Protein AF-A0A6V8DS52-F1 (afdb_monomer_lite)

Sequence (205 aa):
LEHIMITPSHHRVHHGRQEIYIDKNFGGTLVLWDKMFGTFQREEEHTPVQFGTDQPLGTTNVFWGNLIPIFRWMGVKIEAPVQGKYRISNLHIVVHGILLFTIYIQYLLMELNGTYTDRLIVFCIGIAGTIGLGFISDQKLWGYRLNLLASTLLVASYFTFFRMNDLIFEVMLALLMCSNLIMLLTAIEEPLHQKTSKEAMGMKA

Radius of gyration: 22.49 Å; chains: 1; bounding box: 53×42×60 Å

Foldseek 3Di:
DVQFFDDPQLVLLCQAADPQSPQANPDDTTCVVRVVVVRHDGQDPVDHGDGDHVDDLLDPQPVSVVVCVVCVVVVHHDHRDQADFWDDDPVLLVLLVVLLVVLVVVLVVCVVPNDPVLSVLSVVLSVQSVVLSSNVVSLHPVSLVSNLVSLVVVVVCCVPPNPDDDPVNVVSSVSNNVSSVVCVVPRVPGTDPDDDPCVVVVNDD

Structure (mmCIF, N/CA/C/O backbone):
data_AF-A0A6V8DS52-F1
#
_entry.id   AF-A0A6V8DS52-F1
#
loop_
_atom_site.group_PDB
_atom_site.id
_atom_site.type_symbol
_atom_site.label_atom_id
_atom_site.label_alt_id
_atom_site.label_comp_id
_atom_site.label_asym_id
_atom_site.label_entity_id
_atom_site.label_seq_id
_atom_site.pdbx_PDB_ins_code
_atom_site.Cartn_x
_atom_site.Cartn_y
_atom_site.Cartn_z
_atom_site.occupancy
_atom_site.B_iso_or_equiv
_atom_site.auth_seq_id
_atom_site.auth_comp_id
_atom_site.auth_asym_id
_atom_site.auth_atom_id
_atom_site.pdbx_PDB_model_num
ATOM 1 N N . LEU A 1 1 ? -18.076 22.863 19.011 1.00 78.50 1 LEU A N 1
ATOM 2 C CA . LEU A 1 1 ? -17.681 22.241 17.723 1.00 78.50 1 LEU A CA 1
ATOM 3 C C . LEU A 1 1 ? -18.433 20.930 17.475 1.00 78.50 1 LEU A C 1
ATOM 5 O O . LEU A 1 1 ? -19.096 20.824 16.452 1.00 78.50 1 LEU A O 1
ATOM 9 N N . GLU A 1 2 ? -18.431 20.003 18.440 1.00 82.88 2 GLU A N 1
ATOM 10 C CA . GLU A 1 2 ? -19.090 18.675 18.394 1.00 82.88 2 GLU A CA 1
ATOM 11 C C . GLU A 1 2 ? -20.604 18.672 18.124 1.00 82.88 2 GLU A C 1
ATOM 13 O O . GLU A 1 2 ? -21.209 17.635 17.865 1.00 82.88 2 GLU A O 1
ATOM 18 N N . HIS A 1 3 ? -21.258 19.833 18.175 1.00 84.50 3 HIS A N 1
ATOM 19 C CA . HIS A 1 3 ? -22.676 19.934 17.850 1.00 84.50 3 HIS A CA 1
ATOM 20 C C . HIS A 1 3 ? -22.960 19.995 16.348 1.00 84.50 3 HIS A C 1
ATOM 22 O O . HIS A 1 3 ? -24.057 19.607 15.954 1.00 84.50 3 HIS A O 1
ATOM 28 N N . ILE A 1 4 ? -21.987 20.441 15.544 1.00 88.94 4 ILE A N 1
ATOM 29 C CA . ILE A 1 4 ? -22.149 20.750 14.114 1.00 88.94 4 ILE A CA 1
ATOM 30 C C . ILE A 1 4 ? -21.120 19.989 13.267 1.00 88.94 4 ILE A C 1
ATOM 32 O O . ILE A 1 4 ? -21.472 19.436 12.229 1.00 88.94 4 ILE A O 1
ATOM 36 N N . MET A 1 5 ? -19.872 19.901 13.734 1.00 93.94 5 MET A N 1
ATOM 37 C CA . MET A 1 5 ? -18.755 19.298 13.003 1.00 93.94 5 MET A CA 1
ATOM 38 C C . MET A 1 5 ? -18.327 17.970 13.626 1.00 93.94 5 MET A C 1
ATOM 40 O O . MET A 1 5 ? -18.447 17.764 14.838 1.00 93.94 5 MET A O 1
ATOM 44 N N . ILE A 1 6 ? -17.766 17.099 12.793 1.00 93.44 6 ILE A N 1
ATOM 45 C CA . ILE A 1 6 ? -17.057 15.897 13.229 1.00 93.44 6 ILE A CA 1
ATOM 46 C C . ILE A 1 6 ? -15.735 16.304 13.887 1.00 93.44 6 ILE A C 1
ATOM 48 O O . ILE A 1 6 ? -14.989 17.125 13.354 1.00 93.44 6 ILE A O 1
ATOM 52 N N . THR A 1 7 ? -15.460 15.767 15.075 1.00 94.81 7 THR A N 1
ATOM 53 C CA . THR A 1 7 ? -14.219 16.014 15.824 1.00 94.81 7 THR A CA 1
ATOM 54 C C . THR A 1 7 ? -13.349 14.758 15.852 1.00 94.81 7 THR A C 1
ATOM 56 O O . THR A 1 7 ? -13.842 13.663 15.565 1.00 94.81 7 THR A O 1
ATOM 59 N N . PRO A 1 8 ? -12.063 14.861 16.245 1.00 94.25 8 PRO A N 1
ATOM 60 C CA . PRO A 1 8 ? -11.222 13.682 16.433 1.00 94.25 8 PRO A CA 1
ATOM 61 C C . PRO A 1 8 ? -11.825 12.636 17.383 1.00 94.25 8 PRO A C 1
ATOM 63 O O . PRO A 1 8 ? -11.595 11.451 17.184 1.00 94.25 8 PRO A O 1
ATOM 66 N N . SER A 1 9 ? -12.618 13.050 18.381 1.00 94.19 9 SER A N 1
ATOM 67 C CA . SER A 1 9 ? -13.338 12.123 19.268 1.00 94.19 9 SER A CA 1
ATOM 68 C C . SER A 1 9 ? -14.417 11.334 18.518 1.00 94.19 9 SER A C 1
ATOM 70 O O . SER A 1 9 ? -14.433 10.106 18.585 1.00 94.19 9 SER A O 1
ATOM 72 N N . HIS A 1 10 ? -15.243 12.005 17.705 1.00 95.44 10 HIS A N 1
ATOM 73 C CA . HIS A 1 10 ? -16.244 11.326 16.872 1.00 95.44 10 HIS A CA 1
ATOM 74 C C . HIS A 1 10 ? -15.596 10.318 15.911 1.00 95.44 10 HIS A C 1
ATOM 76 O O . HIS A 1 10 ? -16.095 9.205 15.756 1.00 95.44 10 HIS A O 1
ATOM 82 N N . HIS A 1 11 ? -14.462 10.695 15.310 1.00 94.56 11 HIS A N 1
ATOM 83 C CA . HIS A 1 11 ? -13.718 9.829 14.398 1.00 94.56 11 HIS A CA 1
ATOM 84 C C . HIS A 1 11 ? -13.078 8.629 15.109 1.00 94.56 11 HIS A C 1
ATOM 86 O O . HIS A 1 11 ? -13.020 7.547 14.536 1.00 94.56 11 HIS A O 1
ATOM 92 N N . ARG A 1 12 ? -12.630 8.772 16.367 1.00 95.06 12 ARG A N 1
ATOM 93 C CA . ARG A 1 12 ? -12.175 7.616 17.156 1.00 95.06 12 ARG A CA 1
ATOM 94 C C . ARG A 1 12 ? -13.304 6.618 17.362 1.00 95.06 12 ARG A C 1
ATOM 96 O O . ARG A 1 12 ? -13.100 5.445 17.083 1.00 95.06 12 ARG A O 1
ATOM 103 N N . VAL A 1 13 ? -14.478 7.086 17.789 1.00 95.81 13 VAL A N 1
ATOM 104 C CA . VAL A 1 13 ? -15.662 6.229 17.959 1.00 95.81 13 VAL A CA 1
ATOM 105 C C . VAL A 1 13 ? -15.990 5.480 16.668 1.00 95.81 13 VAL A C 1
ATOM 107 O O . VAL A 1 13 ? -16.211 4.281 16.726 1.00 95.81 13 VAL A O 1
ATOM 110 N N . HIS A 1 14 ? -15.924 6.142 15.509 1.00 95.38 14 HIS A N 1
ATOM 111 C CA . HIS A 1 14 ? -16.139 5.493 14.211 1.00 95.38 14 HIS A CA 1
ATOM 112 C C . HIS A 1 14 ? -15.190 4.306 13.946 1.00 95.38 14 HIS A C 1
ATOM 114 O O . HIS A 1 14 ? -15.597 3.305 13.367 1.00 95.38 14 HIS A O 1
ATOM 120 N N . HIS A 1 15 ? -13.932 4.388 14.395 1.00 94.12 15 HIS A N 1
ATOM 121 C CA . HIS A 1 15 ? -12.961 3.286 14.290 1.00 94.12 15 HIS A CA 1
ATOM 122 C C . HIS A 1 15 ? -13.010 2.301 15.469 1.00 94.12 15 HIS A C 1
ATOM 124 O O . HIS A 1 15 ? -12.159 1.410 15.567 1.00 94.12 15 HIS A O 1
ATOM 130 N N . GLY A 1 16 ? -13.947 2.488 16.398 1.00 94.31 16 GLY A N 1
ATOM 131 C CA . GLY A 1 16 ? -14.118 1.652 17.575 1.00 94.31 16 GLY A CA 1
ATOM 132 C C . GLY A 1 16 ? -14.757 0.312 17.230 1.00 94.31 16 GLY A C 1
ATOM 133 O O . GLY A 1 16 ? -15.742 0.243 16.505 1.00 94.31 16 GLY A O 1
ATOM 134 N N . ARG A 1 17 ? -14.222 -0.767 17.804 1.00 92.44 17 ARG A N 1
ATOM 135 C CA . ARG A 1 17 ? -14.729 -2.135 17.596 1.00 92.44 17 ARG A CA 1
ATOM 136 C C . ARG A 1 17 ? -15.634 -2.645 18.716 1.00 92.44 17 ARG A C 1
ATOM 138 O O . ARG A 1 17 ? -16.057 -3.795 18.685 1.00 92.44 17 ARG A O 1
ATOM 145 N N . GLN A 1 18 ? -15.829 -1.862 19.774 1.00 93.25 18 GLN A N 1
ATOM 146 C CA . GLN A 1 18 ? -16.712 -2.255 20.873 1.00 93.25 18 GLN A CA 1
ATOM 147 C C . GLN A 1 18 ? -18.171 -2.084 20.468 1.00 93.25 18 GLN A C 1
ATOM 149 O O . GLN A 1 18 ? -18.485 -1.169 19.721 1.00 93.25 18 GLN A O 1
ATOM 154 N N . GLU A 1 19 ? -19.062 -2.903 21.021 1.00 93.00 19 GLU A N 1
ATOM 155 C CA . GLU A 1 19 ? -20.496 -2.922 20.692 1.00 93.00 19 GLU A CA 1
ATOM 156 C C . GLU A 1 19 ? -21.163 -1.535 20.712 1.00 93.00 19 GLU A C 1
ATOM 158 O O . GLU A 1 19 ? -21.927 -1.204 19.813 1.00 93.00 19 GLU A O 1
ATOM 163 N N . ILE A 1 20 ? -20.814 -0.687 21.684 1.00 94.50 20 ILE A N 1
ATOM 164 C CA . ILE A 1 20 ? -21.320 0.691 21.784 1.00 94.50 20 ILE A CA 1
ATOM 165 C C . ILE A 1 20 ? -20.874 1.596 20.618 1.00 94.50 20 ILE A C 1
ATOM 167 O O . ILE A 1 20 ? -21.570 2.550 20.281 1.00 94.50 20 ILE A O 1
ATOM 171 N N . TYR A 1 21 ? -19.730 1.304 19.998 1.00 95.50 21 TYR A N 1
ATOM 172 C CA . TYR A 1 21 ? -19.086 2.120 18.964 1.00 95.50 21 TYR A CA 1
ATOM 173 C C . TYR A 1 21 ? -19.215 1.550 17.545 1.00 95.50 21 TYR A C 1
ATOM 175 O O . TYR A 1 21 ? -19.011 2.290 16.586 1.00 95.50 21 TYR A O 1
ATOM 183 N N . ILE A 1 22 ? -19.599 0.277 17.402 1.00 93.62 22 ILE A N 1
ATOM 184 C CA . ILE A 1 22 ? -19.868 -0.340 16.098 1.00 93.62 22 ILE A CA 1
ATOM 185 C C . ILE A 1 22 ? -21.033 0.381 15.413 1.00 93.62 22 ILE A C 1
ATOM 187 O O . ILE A 1 22 ? -22.059 0.681 16.031 1.00 93.62 22 ILE A O 1
ATOM 191 N N . ASP A 1 23 ? -20.869 0.633 14.115 1.00 94.56 23 ASP A N 1
ATOM 192 C CA . ASP A 1 23 ? -21.871 1.271 13.262 1.00 94.56 23 ASP A CA 1
ATOM 193 C C . ASP A 1 23 ? -22.322 2.650 13.779 1.00 94.56 23 ASP A C 1
ATOM 195 O O . ASP A 1 23 ? -23.512 2.991 13.768 1.00 94.56 23 ASP A O 1
ATOM 199 N N . LYS A 1 24 ? -21.358 3.453 14.252 1.00 96.06 24 LYS A N 1
ATOM 200 C CA . LYS A 1 24 ? -21.569 4.827 14.726 1.00 96.06 24 LYS A CA 1
ATOM 201 C C . LYS A 1 24 ? -20.739 5.857 13.961 1.00 96.06 24 LYS A C 1
ATOM 203 O O . LYS A 1 24 ? -19.682 5.555 13.408 1.00 96.06 24 LYS A O 1
ATOM 208 N N . ASN A 1 25 ? -21.203 7.107 14.009 1.00 96.50 25 ASN A N 1
ATOM 209 C CA . ASN A 1 25 ? -20.500 8.304 13.533 1.00 96.50 25 ASN A CA 1
ATOM 210 C C . ASN A 1 25 ? -19.975 8.197 12.087 1.00 96.50 25 ASN A C 1
ATOM 212 O O . ASN A 1 25 ? -18.778 8.322 11.838 1.00 96.50 25 ASN A O 1
ATOM 216 N N . PHE A 1 26 ? -20.869 7.971 11.128 1.00 95.00 26 PHE A N 1
ATOM 217 C CA . PHE A 1 26 ? -20.554 7.840 9.703 1.00 95.00 26 PHE A CA 1
ATOM 218 C C . PHE A 1 26 ? -20.326 9.179 8.992 1.00 95.00 26 PHE A C 1
ATOM 220 O O . PHE A 1 26 ? -19.847 9.208 7.856 1.00 95.00 26 PHE A O 1
ATOM 227 N N . GLY A 1 27 ? -20.706 10.297 9.613 1.00 92.50 27 GLY A N 1
ATOM 228 C CA . GLY A 1 27 ? -20.521 11.622 9.047 1.00 92.50 27 GLY A CA 1
ATOM 229 C C . GLY A 1 27 ? -19.044 11.921 8.783 1.00 92.50 27 GLY A C 1
ATOM 230 O O . GLY A 1 27 ? -18.191 11.736 9.645 1.00 92.50 27 GLY A O 1
ATOM 231 N N . GLY A 1 28 ? -18.738 12.434 7.587 1.00 88.44 28 GLY A N 1
ATOM 232 C CA . GLY A 1 28 ? -17.380 12.875 7.244 1.00 88.44 28 GLY A CA 1
ATOM 233 C C . GLY A 1 28 ? -17.040 14.248 7.834 1.00 88.44 28 GLY A C 1
ATOM 234 O O . GLY A 1 28 ? -16.056 14.401 8.551 1.00 88.44 28 GLY A O 1
ATOM 235 N N . THR A 1 29 ? -17.881 15.252 7.557 1.00 91.94 29 THR A N 1
ATOM 236 C CA . THR A 1 29 ? -17.636 16.652 7.965 1.00 91.94 29 THR A CA 1
ATOM 237 C C . THR A 1 29 ? -18.630 17.142 9.014 1.00 91.94 29 THR A C 1
ATOM 239 O O . THR A 1 29 ? -18.237 17.775 9.994 1.00 91.94 29 THR A O 1
ATOM 242 N N . LEU A 1 30 ? -19.922 16.856 8.821 1.00 94.31 30 LEU A N 1
ATOM 243 C CA . LEU A 1 30 ? -21.007 17.332 9.680 1.00 94.31 30 LEU A CA 1
ATOM 244 C C . LEU A 1 30 ? -21.581 16.187 10.512 1.00 94.31 30 LEU A C 1
ATOM 246 O O . LEU A 1 30 ? -22.002 15.174 9.961 1.00 94.31 30 LEU A O 1
ATOM 250 N N . VAL A 1 31 ? -21.687 16.403 11.824 1.00 94.94 31 VAL A N 1
ATOM 251 C CA . VAL A 1 31 ? -22.308 15.452 12.772 1.00 94.94 31 VAL A CA 1
ATOM 252 C C . VAL A 1 31 ? -23.837 15.433 12.670 1.00 94.94 31 VAL A C 1
ATOM 254 O O . VAL A 1 31 ? -24.507 14.588 13.259 1.00 94.94 31 VAL A O 1
ATOM 257 N N . LEU A 1 32 ? -24.408 16.404 11.951 1.00 94.25 32 LEU A N 1
ATOM 258 C CA . LEU A 1 32 ? -25.849 16.554 11.785 1.00 94.25 32 LEU A CA 1
ATOM 259 C C . LEU A 1 32 ? -26.487 15.267 11.249 1.00 94.25 32 LEU A C 1
ATOM 261 O O . LEU A 1 32 ? -27.515 14.846 11.770 1.00 94.25 32 LEU A O 1
ATOM 265 N N . TRP A 1 33 ? -25.851 14.628 10.266 1.00 93.75 33 TRP A N 1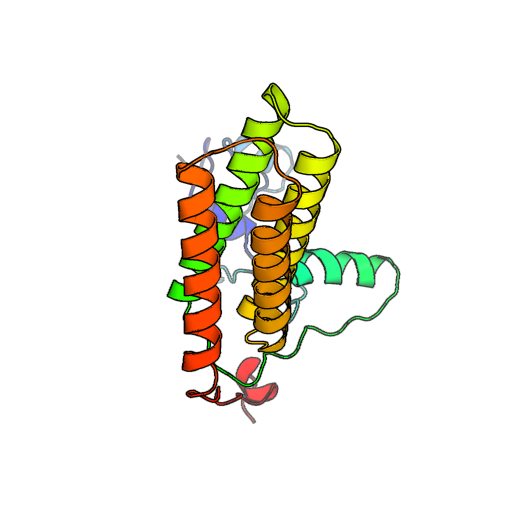
ATOM 266 C CA . TRP A 1 33 ? -26.346 13.389 9.671 1.00 93.75 33 TRP A CA 1
ATOM 267 C C . TRP A 1 33 ? -26.448 12.270 10.703 1.00 93.75 33 TRP A C 1
ATOM 269 O O . TRP A 1 33 ? -27.497 11.645 10.819 1.00 93.75 33 TRP A O 1
ATOM 279 N N . ASP A 1 34 ? -25.419 12.090 11.529 1.00 96.69 34 ASP A N 1
ATOM 280 C CA . ASP A 1 34 ? -25.424 11.055 12.559 1.00 96.69 34 ASP A CA 1
ATOM 281 C C . ASP A 1 34 ? -26.506 11.269 13.618 1.00 96.69 34 ASP A C 1
ATOM 283 O O . ASP A 1 34 ? -27.097 10.318 14.125 1.00 96.69 34 ASP A O 1
ATOM 287 N N . LYS A 1 35 ? -26.811 12.527 13.938 1.00 94.69 35 LYS A N 1
ATOM 288 C CA . LYS A 1 35 ? -27.897 12.859 14.867 1.00 94.69 35 LYS A CA 1
ATOM 289 C C . LYS A 1 35 ? -29.271 12.671 14.238 1.00 94.69 35 LYS A C 1
ATOM 291 O O . LYS A 1 35 ? -30.172 12.187 14.911 1.00 94.69 35 LYS A O 1
ATOM 296 N N . MET A 1 36 ? -29.428 13.040 12.966 1.00 95.25 36 MET A N 1
ATOM 297 C CA . MET A 1 36 ? -30.682 12.869 12.228 1.00 95.25 36 MET A CA 1
ATOM 298 C C . MET A 1 36 ? -31.035 11.394 12.027 1.00 95.25 36 MET A C 1
ATOM 300 O O . MET A 1 36 ? -32.202 11.033 12.144 1.00 95.25 36 MET A O 1
ATOM 304 N N . PHE A 1 37 ? -30.040 10.551 11.743 1.00 96.31 37 PHE A N 1
ATOM 305 C CA . PHE A 1 37 ? -30.238 9.125 11.471 1.00 96.31 37 PHE A CA 1
ATOM 306 C C . PHE A 1 37 ? -29.990 8.220 12.687 1.00 96.31 37 PHE A C 1
ATOM 308 O O . PHE A 1 37 ? -30.112 7.004 12.575 1.00 96.31 37 PHE A O 1
ATOM 315 N N . GLY A 1 38 ? -29.679 8.789 13.857 1.00 95.50 38 GLY A N 1
ATOM 316 C CA . GLY A 1 38 ? -29.533 8.037 15.109 1.00 95.50 38 GLY A CA 1
ATOM 317 C C . GLY A 1 38 ? -28.265 7.180 15.204 1.00 95.50 38 GLY A C 1
ATOM 318 O O . GLY A 1 38 ? -28.210 6.246 16.000 1.00 95.50 38 GLY A O 1
ATOM 319 N N . THR A 1 39 ? -27.241 7.483 14.409 1.00 97.25 39 THR A N 1
ATOM 320 C CA . THR A 1 39 ? -25.936 6.799 14.410 1.00 97.25 39 THR A CA 1
ATOM 321 C C . THR A 1 39 ? -24.892 7.535 15.248 1.00 97.25 39 THR A C 1
ATOM 323 O O . THR A 1 39 ? -23.759 7.077 15.364 1.00 97.25 39 THR A O 1
ATOM 326 N N . PHE A 1 40 ? -25.252 8.669 15.855 1.00 97.00 40 PHE A N 1
ATOM 327 C CA . PHE A 1 40 ? -24.350 9.431 16.710 1.00 97.00 40 PHE A CA 1
ATOM 328 C C . PHE A 1 40 ? -24.053 8.703 18.026 1.00 97.00 40 PHE A C 1
ATOM 330 O O . PHE A 1 40 ? -24.971 8.360 18.769 1.00 97.00 40 PHE A O 1
ATOM 337 N N . GLN A 1 41 ? -22.770 8.561 18.353 1.00 96.69 41 GLN A N 1
ATOM 338 C CA . GLN A 1 41 ? -22.291 8.074 19.642 1.00 96.69 41 GLN A CA 1
ATOM 339 C C . GLN A 1 41 ? -21.120 8.930 20.118 1.00 96.69 41 GLN A C 1
ATOM 341 O O . GLN A 1 41 ? -20.169 9.195 19.380 1.00 96.69 41 GLN A O 1
ATOM 346 N N . ARG A 1 42 ? -21.172 9.357 21.378 1.00 95.25 42 ARG A N 1
ATOM 347 C CA . ARG A 1 42 ? -20.057 10.064 22.006 1.00 95.25 42 ARG A CA 1
ATOM 348 C C . ARG A 1 42 ? -19.019 9.063 22.511 1.00 95.25 42 ARG A C 1
ATOM 350 O O . ARG A 1 42 ? -19.350 7.933 22.853 1.00 95.25 42 ARG A O 1
ATOM 357 N N . GLU A 1 43 ? -17.763 9.478 22.567 1.00 95.00 43 GLU A N 1
ATOM 358 C CA . GLU A 1 43 ? -16.735 8.723 23.281 1.00 95.00 43 GLU A CA 1
ATOM 359 C C . GLU A 1 43 ? -17.025 8.740 24.788 1.00 95.00 43 GLU A C 1
ATOM 361 O O . GLU A 1 43 ? -17.141 9.813 25.385 1.00 95.00 43 GLU A O 1
ATOM 366 N N . GLU A 1 44 ? -17.153 7.557 25.386 1.00 94.94 44 GLU A N 1
ATOM 367 C CA . GLU A 1 44 ? -17.413 7.376 26.814 1.00 94.94 44 GLU A CA 1
ATOM 368 C C . GLU A 1 44 ? -16.103 7.258 27.596 1.00 94.94 44 GLU A C 1
ATOM 370 O O . GLU A 1 44 ? -15.224 6.464 27.256 1.00 94.94 44 GLU A O 1
ATOM 375 N N . GLU A 1 45 ? -15.995 7.989 28.704 1.00 91.12 45 GLU A N 1
ATOM 376 C CA . GLU A 1 45 ? -14.802 7.991 29.560 1.00 91.12 45 GLU A CA 1
ATOM 377 C C . GLU A 1 45 ? -14.504 6.600 30.145 1.00 91.12 45 GLU A C 1
ATOM 379 O O . GLU A 1 45 ? -13.355 6.160 30.200 1.00 91.12 45 GLU A O 1
ATOM 384 N N . HIS A 1 46 ? -15.552 5.867 30.528 1.00 93.19 46 HIS A N 1
ATOM 385 C CA . HIS A 1 46 ? -15.436 4.536 31.128 1.00 93.19 46 HIS A CA 1
ATOM 386 C C . HIS A 1 46 ? -15.255 3.408 30.105 1.00 93.19 46 HIS A C 1
ATOM 388 O O . HIS A 1 46 ? -14.985 2.273 30.493 1.00 93.19 46 HIS A O 1
ATOM 394 N N . THR A 1 47 ? -15.390 3.693 28.806 1.00 92.31 47 THR A N 1
ATOM 395 C CA . THR A 1 47 ? -15.151 2.720 27.730 1.00 92.31 47 THR A CA 1
ATOM 396 C C . THR A 1 47 ? -14.211 3.332 26.690 1.00 92.31 47 THR A C 1
ATOM 398 O O . THR A 1 47 ? -14.661 3.763 25.630 1.00 92.31 47 THR A O 1
ATOM 401 N N . PRO A 1 48 ? -12.892 3.377 26.954 1.00 93.00 48 PRO A N 1
ATOM 402 C CA . PRO A 1 48 ? -11.925 3.918 26.003 1.00 93.00 48 PRO A CA 1
ATOM 403 C C . PRO A 1 48 ? -11.985 3.182 24.663 1.00 93.00 48 PRO A C 1
ATOM 405 O O . PRO A 1 48 ? -12.048 1.953 24.642 1.00 93.00 48 PRO A O 1
ATOM 408 N N . VAL A 1 49 ? -11.948 3.906 23.543 1.00 94.81 49 VAL A N 1
ATOM 409 C CA . VAL A 1 49 ? -12.042 3.330 22.190 1.00 94.81 49 VAL A CA 1
ATOM 410 C C . VAL A 1 49 ? -10.929 2.305 21.942 1.00 94.81 49 VAL A C 1
ATOM 412 O O . VAL A 1 49 ? -9.743 2.598 22.087 1.00 94.81 49 VAL A O 1
ATOM 415 N N . GLN A 1 50 ? -11.317 1.103 21.517 1.00 92.88 50 GLN A N 1
ATOM 416 C CA . GLN A 1 50 ? -10.416 0.076 21.009 1.00 92.88 50 GLN A CA 1
ATOM 417 C C . GLN A 1 50 ? -10.546 0.026 19.491 1.00 92.88 50 GLN A C 1
ATOM 419 O O . GLN A 1 50 ? -11.606 -0.302 18.963 1.00 92.88 50 GLN A O 1
ATOM 424 N N . PHE A 1 51 ? -9.457 0.329 18.793 1.00 90.62 51 PHE A N 1
ATOM 425 C CA . PHE A 1 51 ? -9.439 0.370 17.335 1.00 90.62 51 PHE A CA 1
ATOM 426 C C . PHE A 1 51 ? -9.468 -1.027 16.711 1.00 90.62 51 PHE A C 1
ATOM 428 O O . PHE A 1 51 ? -8.859 -1.967 17.232 1.00 90.62 51 PHE A O 1
ATOM 435 N N . GLY A 1 52 ? -10.106 -1.136 15.548 1.00 85.81 52 GLY A N 1
ATOM 436 C CA . GLY A 1 52 ? -10.023 -2.305 14.677 1.00 85.81 52 GLY A CA 1
ATOM 437 C C . GLY A 1 52 ? -11.388 -2.779 14.199 1.00 85.81 52 GLY A C 1
ATOM 438 O O . GLY A 1 52 ? -12.374 -2.061 14.279 1.00 85.81 52 GLY A O 1
ATOM 439 N N . THR A 1 53 ? -11.430 -4.011 13.705 1.00 82.88 53 THR A N 1
ATOM 440 C CA . THR A 1 53 ? -12.666 -4.690 13.310 1.00 82.88 53 THR A CA 1
ATOM 441 C C . THR A 1 53 ? -13.137 -5.630 14.420 1.00 82.88 53 THR A C 1
ATOM 443 O O . THR A 1 53 ? -12.341 -6.079 15.255 1.00 82.88 53 THR A O 1
ATOM 446 N N . ASP A 1 54 ? -14.431 -5.939 14.423 1.00 80.12 54 ASP A N 1
ATOM 447 C CA . ASP A 1 54 ? -15.064 -6.947 15.283 1.00 80.12 54 ASP A CA 1
ATOM 448 C C . ASP A 1 54 ? -14.427 -8.339 15.106 1.00 80.12 54 ASP A C 1
ATOM 450 O O . ASP A 1 54 ? -14.251 -9.089 16.066 1.00 80.12 54 ASP A O 1
ATOM 454 N N . GLN A 1 55 ? -13.999 -8.651 13.880 1.00 80.56 55 GLN A N 1
ATOM 455 C CA . GLN A 1 55 ? -13.280 -9.867 13.520 1.00 80.56 55 GLN A CA 1
ATOM 456 C C . GLN A 1 55 ? -11.852 -9.540 13.074 1.00 80.56 55 GLN A C 1
ATOM 458 O O . GLN A 1 55 ? -11.632 -9.178 11.911 1.00 80.56 55 GLN A O 1
ATOM 463 N N . PRO A 1 56 ? -10.849 -9.700 13.955 1.00 79.38 56 PRO A N 1
ATOM 464 C CA . PRO A 1 56 ? -9.455 -9.506 13.590 1.00 79.38 56 PRO A CA 1
ATOM 465 C C . PRO A 1 56 ? -9.055 -10.414 12.422 1.00 79.38 56 PRO A C 1
ATOM 467 O O . PRO A 1 56 ? -9.296 -11.623 12.432 1.00 79.38 56 PRO A O 1
ATOM 470 N N . LEU A 1 57 ? -8.399 -9.837 11.416 1.00 84.19 57 LEU A N 1
ATOM 471 C CA . LEU A 1 57 ? -7.947 -10.582 10.237 1.00 84.19 57 LEU A CA 1
ATOM 472 C C . LEU A 1 57 ? -6.654 -11.369 10.478 1.00 84.19 57 LEU A C 1
ATOM 474 O O . LEU A 1 57 ? -6.264 -12.152 9.622 1.00 84.19 57 LEU A O 1
ATOM 478 N N . GLY A 1 58 ? -5.980 -11.166 11.616 1.00 84.25 58 GLY A N 1
ATOM 479 C CA . GLY A 1 58 ? -4.708 -11.825 11.944 1.00 84.25 58 GLY A CA 1
ATOM 480 C C . GLY A 1 58 ? -3.518 -11.349 11.102 1.00 84.25 58 GLY A C 1
ATOM 481 O O . GLY A 1 58 ? -2.443 -11.934 11.169 1.00 84.25 58 GLY A O 1
ATOM 482 N N . THR A 1 59 ? -3.696 -10.292 10.311 1.00 82.06 59 THR A N 1
ATOM 483 C CA . THR A 1 59 ? -2.667 -9.694 9.460 1.00 82.06 59 THR A CA 1
ATOM 484 C C . THR A 1 59 ? -2.897 -8.192 9.337 1.00 82.06 59 THR A C 1
ATOM 486 O O . THR A 1 59 ? -4.036 -7.728 9.337 1.00 82.06 59 THR A O 1
ATOM 489 N N . THR A 1 60 ? -1.811 -7.431 9.236 1.00 79.44 60 THR A N 1
ATOM 490 C CA . THR A 1 60 ? -1.818 -5.995 8.913 1.00 79.44 60 THR A CA 1
ATOM 491 C C . THR A 1 60 ? -1.457 -5.738 7.449 1.00 79.44 60 THR A C 1
ATOM 493 O O . THR A 1 60 ? -1.351 -4.590 7.022 1.00 79.44 60 THR A O 1
ATOM 496 N N . ASN A 1 61 ? -1.262 -6.800 6.663 1.00 79.69 61 ASN A N 1
ATOM 497 C CA . ASN A 1 61 ? -0.971 -6.693 5.246 1.00 79.69 61 ASN A CA 1
ATOM 498 C C . ASN A 1 61 ? -2.222 -6.270 4.480 1.00 79.69 61 ASN A C 1
ATOM 500 O O . ASN A 1 61 ? -3.223 -6.983 4.481 1.00 79.69 61 ASN A O 1
ATOM 504 N N . VAL A 1 62 ? -2.140 -5.141 3.777 1.00 80.88 62 VAL A N 1
ATOM 505 C CA . VAL A 1 62 ? -3.249 -4.573 2.998 1.00 80.88 62 VAL A CA 1
ATOM 506 C C . VAL A 1 62 ? -3.787 -5.559 1.958 1.00 80.88 62 VAL A C 1
ATOM 508 O O . VAL A 1 62 ? -5.000 -5.646 1.784 1.00 80.88 62 VAL A O 1
ATOM 511 N N . PHE A 1 63 ? -2.924 -6.341 1.303 1.00 81.88 63 PHE A N 1
ATOM 512 C CA . PHE A 1 63 ? -3.343 -7.328 0.304 1.00 81.88 63 PHE A CA 1
ATOM 513 C C . PHE A 1 63 ? -4.298 -8.361 0.917 1.00 81.88 63 PHE A C 1
ATOM 515 O O . PHE A 1 63 ? -5.426 -8.538 0.459 1.00 81.88 63 PHE A O 1
ATOM 522 N N . TRP A 1 64 ? -3.881 -8.989 2.016 1.00 84.44 64 TRP A N 1
ATOM 523 C CA . TRP A 1 64 ? -4.699 -9.976 2.718 1.00 84.44 64 TRP A CA 1
ATOM 524 C C . TRP A 1 64 ? -5.876 -9.346 3.463 1.00 84.44 64 TRP A C 1
ATOM 526 O O . TRP A 1 64 ? -6.945 -9.947 3.518 1.00 84.44 64 TRP A O 1
ATOM 536 N N . GLY A 1 65 ? -5.707 -8.122 3.964 1.00 86.94 65 GLY A N 1
ATOM 537 C CA . GLY A 1 65 ? -6.757 -7.338 4.603 1.00 86.94 65 GLY A CA 1
ATOM 538 C C . GLY A 1 65 ? -7.975 -7.125 3.702 1.00 86.94 65 GLY A C 1
ATOM 539 O O . GLY A 1 65 ? -9.104 -7.193 4.174 1.00 86.94 65 GLY A O 1
ATOM 540 N N . ASN A 1 66 ? -7.748 -6.944 2.397 1.00 87.12 66 ASN A N 1
ATOM 541 C CA . ASN A 1 66 ? -8.817 -6.789 1.409 1.00 87.12 66 ASN A CA 1
ATOM 542 C C . ASN A 1 66 ? -9.353 -8.134 0.889 1.00 87.12 66 ASN A C 1
ATOM 544 O O . ASN A 1 66 ? -10.545 -8.256 0.620 1.00 87.12 66 ASN A O 1
ATOM 548 N N . LEU A 1 67 ? -8.501 -9.157 0.752 1.00 89.50 67 LEU A N 1
ATOM 549 C CA . LEU A 1 67 ? -8.906 -10.432 0.153 1.00 89.50 67 LEU A CA 1
ATOM 550 C C . LEU A 1 67 ? -9.580 -11.404 1.127 1.00 89.50 67 LEU A C 1
ATOM 552 O O . LEU A 1 67 ? -10.532 -12.080 0.740 1.00 89.50 67 LEU A O 1
ATOM 556 N N . ILE A 1 68 ? -9.120 -11.494 2.380 1.00 90.19 68 ILE A N 1
ATOM 557 C CA . ILE A 1 68 ? -9.683 -12.431 3.370 1.00 90.19 68 ILE A CA 1
ATOM 558 C C . ILE A 1 68 ? -11.204 -12.237 3.535 1.00 90.19 68 ILE A C 1
ATOM 560 O O . ILE A 1 68 ? -11.914 -13.245 3.494 1.00 90.19 68 ILE A O 1
ATOM 564 N N . PRO A 1 69 ? -11.743 -11.005 3.669 1.00 89.75 69 PRO A N 1
ATOM 565 C CA . PRO A 1 69 ? -13.190 -10.795 3.738 1.00 89.75 69 PRO A CA 1
ATOM 566 C C . PRO A 1 69 ? -13.937 -11.304 2.498 1.00 89.75 69 PRO A C 1
ATOM 568 O O . PRO A 1 69 ? -14.966 -11.961 2.640 1.00 89.75 69 PRO A O 1
ATOM 571 N N . ILE A 1 70 ? -13.396 -11.071 1.296 1.00 91.69 70 ILE A N 1
ATOM 572 C CA . ILE A 1 70 ? -13.994 -11.522 0.028 1.00 91.69 70 ILE A CA 1
ATOM 573 C C . ILE A 1 70 ? -14.056 -13.052 -0.015 1.00 91.69 70 ILE A C 1
ATOM 575 O O . ILE A 1 70 ? -15.097 -13.629 -0.321 1.00 91.69 70 ILE A O 1
ATOM 579 N N . PHE A 1 71 ? -12.967 -13.731 0.348 1.00 92.81 71 PHE A N 1
ATOM 580 C CA . PHE A 1 71 ? -12.937 -15.192 0.397 1.00 92.81 71 PHE A CA 1
ATOM 581 C C . PHE A 1 71 ? -13.903 -15.766 1.434 1.00 92.81 71 PHE A C 1
ATOM 583 O O . PHE A 1 71 ? -14.634 -16.704 1.117 1.00 92.81 71 PHE A O 1
ATOM 590 N N . ARG A 1 72 ? -13.973 -15.169 2.633 1.00 90.38 72 ARG A N 1
ATOM 591 C CA . ARG A 1 72 ? -14.945 -15.561 3.666 1.00 90.38 72 ARG A CA 1
ATOM 592 C C . ARG A 1 72 ? -16.383 -15.405 3.173 1.00 90.38 72 ARG A C 1
ATOM 594 O O . ARG A 1 72 ? -17.186 -16.307 3.395 1.00 90.38 72 ARG A O 1
ATOM 601 N N . TRP A 1 73 ? -16.690 -14.312 2.473 1.00 90.94 73 TRP A N 1
ATOM 602 C CA . TRP A 1 73 ? -18.001 -14.083 1.858 1.00 90.94 73 TRP A CA 1
ATOM 603 C C . TRP A 1 73 ? -18.338 -15.134 0.788 1.00 90.94 73 TRP A C 1
ATOM 605 O O . TRP A 1 73 ? -19.469 -15.605 0.729 1.00 90.94 73 TRP A O 1
ATOM 615 N N . MET A 1 74 ? -17.347 -15.593 0.018 1.00 96.00 74 MET A N 1
ATOM 616 C CA . MET A 1 74 ? -17.492 -16.712 -0.928 1.00 96.00 74 MET A CA 1
ATOM 617 C C . MET A 1 74 ? -17.524 -18.102 -0.259 1.00 96.00 74 MET A C 1
ATOM 619 O O . MET A 1 74 ? -17.516 -19.118 -0.951 1.00 96.00 74 MET A O 1
ATOM 623 N N . GLY A 1 75 ? -17.525 -18.185 1.076 1.00 94.44 75 GLY A N 1
ATOM 624 C CA . GLY A 1 75 ? -17.530 -19.450 1.818 1.00 94.44 75 GLY A CA 1
ATOM 625 C C . GLY A 1 75 ? -16.168 -20.150 1.902 1.00 94.44 75 GLY A C 1
ATOM 626 O O . GLY A 1 75 ? -16.080 -21.268 2.412 1.00 94.44 75 GLY A O 1
ATOM 627 N N . VAL A 1 76 ? -15.090 -19.508 1.445 1.00 94.31 76 VAL A N 1
ATOM 628 C CA . VAL A 1 76 ? -13.726 -20.042 1.515 1.00 94.31 76 VAL A CA 1
ATOM 629 C C . VAL A 1 76 ? -13.068 -19.580 2.813 1.00 94.31 76 VAL A C 1
ATOM 631 O O . VAL A 1 76 ? -12.817 -18.393 3.030 1.00 94.31 76 VAL A O 1
ATOM 634 N N . LYS A 1 77 ? -12.752 -20.530 3.697 1.00 86.00 77 LYS A N 1
ATOM 635 C CA . LYS A 1 77 ? -11.994 -20.248 4.920 1.00 86.00 77 LYS A CA 1
ATOM 636 C C . LYS A 1 77 ? -10.513 -20.112 4.579 1.00 86.00 77 LYS A C 1
ATOM 638 O O . LYS A 1 77 ? -9.846 -21.107 4.319 1.00 86.00 77 LYS A O 1
ATOM 643 N N . ILE A 1 78 ? -10.016 -18.879 4.592 1.00 85.69 78 ILE A N 1
ATOM 644 C CA . ILE A 1 78 ? -8.591 -18.572 4.452 1.00 85.69 78 ILE A CA 1
ATOM 645 C C . ILE A 1 78 ? -8.052 -18.091 5.794 1.00 85.69 78 ILE A C 1
ATOM 647 O O . ILE A 1 78 ? -8.629 -17.207 6.434 1.00 85.69 78 ILE A O 1
ATOM 651 N N . GLU A 1 79 ? -6.946 -18.694 6.214 1.00 81.19 79 GLU A N 1
ATOM 652 C CA . GLU A 1 79 ? -6.189 -18.264 7.382 1.00 81.19 79 GLU A CA 1
ATOM 653 C C . GLU A 1 79 ? -5.289 -17.079 7.035 1.00 81.19 79 GLU A C 1
ATOM 655 O O . GLU A 1 79 ? -4.837 -16.919 5.899 1.00 81.19 79 GLU A O 1
ATOM 660 N N . ALA A 1 80 ? -5.021 -16.240 8.033 1.00 81.25 80 ALA A N 1
ATOM 661 C CA . ALA A 1 80 ? -4.085 -15.144 7.871 1.00 81.25 80 ALA A CA 1
ATOM 662 C C . ALA A 1 80 ? -2.707 -15.682 7.445 1.00 81.25 80 ALA A C 1
ATOM 664 O O . ALA A 1 80 ? -2.266 -16.716 7.958 1.00 81.25 80 ALA A O 1
ATOM 665 N N . PRO A 1 81 ? -1.995 -14.994 6.539 1.00 81.12 81 PRO A N 1
ATOM 666 C CA . PRO A 1 81 ? -0.630 -15.370 6.205 1.00 81.12 81 PRO A CA 1
ATOM 667 C C . PRO A 1 81 ? 0.248 -15.408 7.461 1.00 81.12 81 PRO A C 1
ATOM 669 O O . PRO A 1 81 ? 0.312 -14.447 8.225 1.00 81.12 81 PRO A O 1
ATOM 672 N N . VAL A 1 82 ? 1.006 -16.490 7.630 1.00 82.38 82 VAL A N 1
ATOM 673 C CA . VAL A 1 82 ? 2.068 -16.532 8.640 1.00 82.38 82 VAL A CA 1
ATOM 674 C C . VAL A 1 82 ? 3.180 -15.570 8.218 1.00 82.38 82 VAL A C 1
ATOM 676 O O . VAL A 1 82 ? 3.588 -15.566 7.048 1.00 82.38 82 VAL A O 1
ATOM 679 N N . GLN A 1 83 ? 3.670 -14.762 9.160 1.00 82.94 83 GLN A N 1
ATOM 680 C CA . GLN A 1 83 ? 4.835 -13.917 8.912 1.00 82.94 83 GLN A CA 1
ATOM 681 C C . GLN A 1 83 ? 6.060 -14.769 8.580 1.00 82.94 83 GLN A C 1
ATOM 683 O O . GLN A 1 83 ? 6.265 -15.862 9.117 1.00 82.94 83 GLN A O 1
ATOM 688 N N . GLY A 1 84 ? 6.882 -14.266 7.667 1.00 83.81 84 GLY A N 1
ATOM 689 C CA . GLY A 1 84 ? 8.117 -14.930 7.299 1.00 83.81 84 GLY A CA 1
ATOM 690 C C . GLY A 1 84 ? 9.152 -14.942 8.426 1.00 83.81 84 GLY A C 1
ATOM 691 O O . GLY A 1 84 ? 8.981 -14.369 9.501 1.00 83.81 84 GLY A O 1
ATOM 692 N N . LYS A 1 85 ? 10.234 -15.679 8.177 1.00 81.50 85 LYS A N 1
ATOM 693 C CA . LYS A 1 85 ? 11.270 -15.979 9.173 1.00 81.50 85 LYS A CA 1
ATOM 694 C C . LYS A 1 85 ? 12.319 -14.885 9.337 1.00 81.50 85 LYS A C 1
ATOM 696 O O . LYS A 1 85 ? 13.137 -15.016 10.234 1.00 81.50 85 LYS A O 1
ATOM 701 N N . TYR A 1 86 ? 12.351 -13.873 8.477 1.00 81.12 86 TYR A N 1
ATOM 702 C CA . TYR A 1 86 ? 13.463 -12.925 8.386 1.00 81.12 86 TYR A CA 1
ATOM 703 C C . TYR A 1 86 ? 12.968 -11.501 8.524 1.00 81.12 86 TYR A C 1
ATOM 705 O O . TYR A 1 86 ? 11.955 -11.161 7.923 1.00 81.12 86 TYR A O 1
ATOM 713 N N . ARG A 1 87 ? 13.675 -10.676 9.299 1.00 82.25 87 ARG A N 1
ATOM 714 C CA . ARG A 1 87 ? 13.287 -9.284 9.510 1.00 82.25 87 ARG A CA 1
ATOM 715 C C . ARG A 1 87 ? 13.714 -8.414 8.343 1.00 82.25 87 ARG A C 1
ATOM 717 O O . ARG A 1 87 ? 14.868 -8.383 7.942 1.00 82.25 87 ARG A O 1
ATOM 724 N N . ILE A 1 88 ? 12.752 -7.659 7.841 1.00 81.06 88 ILE A N 1
ATOM 725 C CA . ILE A 1 88 ? 12.882 -6.692 6.770 1.00 81.06 88 ILE A CA 1
ATOM 726 C C . ILE A 1 88 ? 12.571 -5.321 7.357 1.00 81.06 88 ILE A C 1
ATOM 728 O O . ILE A 1 88 ? 11.561 -5.113 8.034 1.00 81.06 88 ILE A O 1
ATOM 732 N N . SER A 1 89 ? 13.473 -4.377 7.105 1.00 84.12 89 SER A N 1
ATOM 733 C CA . SER A 1 89 ? 13.359 -3.012 7.605 1.00 84.12 89 SER A CA 1
ATOM 734 C C . SER A 1 89 ? 12.153 -2.287 7.004 1.00 84.12 89 SER A C 1
ATOM 736 O O . SER A 1 89 ? 11.958 -2.280 5.787 1.00 84.12 89 SER A O 1
ATOM 738 N N . ASN A 1 90 ? 11.398 -1.577 7.846 1.00 87.19 90 ASN A N 1
ATOM 739 C CA . ASN A 1 90 ? 10.314 -0.698 7.400 1.00 87.19 90 ASN A CA 1
ATOM 740 C C . ASN A 1 90 ? 10.815 0.369 6.417 1.00 87.19 90 ASN A C 1
ATOM 742 O O . ASN A 1 90 ? 10.114 0.700 5.465 1.00 87.19 90 ASN A O 1
ATOM 746 N N . LEU A 1 91 ? 12.043 0.869 6.609 1.00 88.38 91 LEU A N 1
ATOM 747 C CA . LEU A 1 91 ? 12.652 1.829 5.689 1.00 88.38 91 LEU A CA 1
ATOM 748 C C . LEU A 1 91 ? 12.785 1.231 4.287 1.00 88.38 91 LEU A C 1
ATOM 750 O O . LEU A 1 91 ? 12.517 1.908 3.301 1.00 88.38 91 LEU A O 1
ATOM 754 N N . HIS A 1 92 ? 13.146 -0.049 4.203 1.00 85.94 92 HIS A N 1
ATOM 755 C CA . HIS A 1 92 ? 13.265 -0.734 2.928 1.00 85.94 92 HIS A CA 1
ATOM 756 C C . HIS A 1 92 ? 11.911 -0.850 2.223 1.00 85.94 92 HIS A C 1
ATOM 758 O O . HIS A 1 92 ? 11.810 -0.520 1.046 1.00 85.94 92 HIS A O 1
ATOM 764 N N . ILE A 1 93 ? 10.864 -1.249 2.955 1.00 88.25 93 ILE A N 1
ATOM 765 C CA . ILE A 1 93 ? 9.490 -1.329 2.434 1.00 88.25 93 ILE A CA 1
ATOM 766 C C . ILE A 1 93 ? 9.055 0.028 1.863 1.00 88.25 93 ILE A C 1
ATOM 768 O O . ILE A 1 93 ? 8.511 0.084 0.763 1.00 88.25 93 ILE A O 1
ATOM 772 N N . VAL A 1 94 ? 9.338 1.125 2.576 1.00 91.31 94 VAL A N 1
ATOM 773 C CA . VAL A 1 94 ? 8.999 2.488 2.136 1.00 91.31 94 VAL A CA 1
ATOM 774 C C . VAL A 1 94 ? 9.781 2.888 0.887 1.00 91.31 94 VAL A C 1
ATOM 776 O O . VAL A 1 94 ? 9.174 3.306 -0.097 1.00 91.31 94 VAL A O 1
ATOM 779 N N . VAL A 1 95 ? 11.109 2.739 0.896 1.00 91.62 95 VAL A N 1
ATOM 780 C CA . VAL A 1 95 ? 11.962 3.086 -0.253 1.00 91.62 95 VAL A CA 1
ATOM 781 C C . VAL A 1 95 ? 11.542 2.293 -1.488 1.00 91.62 95 VAL A C 1
ATOM 783 O O . VAL A 1 95 ? 11.353 2.869 -2.556 1.00 91.62 95 VAL A O 1
ATOM 786 N N . HIS A 1 96 ? 11.329 0.986 -1.340 1.00 89.75 96 HIS A N 1
ATOM 787 C CA . HIS A 1 96 ? 10.903 0.127 -2.438 1.00 89.75 96 HIS A CA 1
ATOM 788 C C . HIS A 1 96 ? 9.502 0.494 -2.949 1.00 89.75 96 HIS A C 1
ATOM 790 O O . HIS A 1 96 ? 9.272 0.525 -4.156 1.00 89.75 96 HIS A O 1
ATOM 796 N N . GLY A 1 97 ? 8.577 0.833 -2.046 1.00 91.50 97 GLY A N 1
ATOM 797 C CA . GLY A 1 97 ? 7.245 1.324 -2.397 1.00 91.50 97 GLY A CA 1
ATOM 798 C C . GLY A 1 97 ? 7.275 2.620 -3.208 1.00 91.50 97 GLY A C 1
ATOM 799 O O . GLY A 1 97 ? 6.560 2.724 -4.201 1.00 91.50 97 GLY A O 1
ATOM 800 N N . ILE A 1 98 ? 8.140 3.574 -2.847 1.00 93.56 98 ILE A N 1
ATOM 801 C CA . ILE A 1 98 ? 8.330 4.820 -3.608 1.00 93.56 98 ILE A CA 1
ATOM 802 C C . ILE A 1 98 ? 8.888 4.522 -5.004 1.00 93.56 98 ILE A C 1
ATOM 804 O O . ILE A 1 98 ? 8.383 5.054 -5.988 1.00 93.56 98 ILE A O 1
ATOM 808 N N . LEU A 1 99 ? 9.887 3.641 -5.111 1.00 91.50 99 LEU A N 1
ATOM 809 C CA . LEU A 1 99 ? 10.464 3.265 -6.405 1.00 91.50 99 LEU A CA 1
ATOM 810 C C . LEU A 1 99 ? 9.421 2.606 -7.318 1.00 91.50 99 LEU A C 1
ATOM 812 O O . LEU A 1 99 ? 9.314 2.979 -8.484 1.00 91.50 99 LEU A O 1
ATOM 816 N N . LEU A 1 100 ? 8.602 1.690 -6.786 1.00 90.69 100 LEU A N 1
ATOM 817 C CA . LEU A 1 100 ? 7.486 1.092 -7.528 1.00 90.69 100 LEU A CA 1
ATOM 818 C C . LEU A 1 100 ? 6.423 2.122 -7.918 1.00 90.69 100 LEU A C 1
ATOM 820 O O . LEU A 1 100 ? 5.894 2.057 -9.024 1.00 90.69 100 LEU A O 1
ATOM 824 N N . PHE A 1 101 ? 6.119 3.088 -7.049 1.00 92.38 101 PHE A N 1
ATOM 825 C CA . PHE A 1 101 ? 5.196 4.169 -7.383 1.00 92.38 101 PHE A CA 1
ATOM 826 C C . PHE A 1 101 ? 5.695 4.978 -8.586 1.00 92.38 101 PHE A C 1
ATOM 828 O O . PHE A 1 101 ? 4.917 5.261 -9.495 1.00 92.38 101 PHE A O 1
ATOM 835 N N . THR A 1 102 ? 6.997 5.262 -8.666 1.00 88.06 102 THR A N 1
ATOM 836 C CA . THR A 1 102 ? 7.576 5.943 -9.831 1.00 88.06 102 THR A CA 1
ATOM 837 C C . THR A 1 102 ? 7.455 5.122 -11.120 1.00 88.06 102 THR A C 1
ATOM 839 O O . THR A 1 102 ? 7.243 5.704 -12.181 1.00 88.06 102 THR A O 1
ATOM 842 N N . ILE A 1 103 ? 7.491 3.783 -11.057 1.00 87.50 103 ILE A N 1
ATOM 843 C CA . ILE A 1 103 ? 7.198 2.926 -12.225 1.00 87.50 103 ILE A CA 1
ATOM 844 C C . ILE A 1 103 ? 5.764 3.148 -12.726 1.00 87.50 103 ILE A C 1
ATOM 846 O O . ILE A 1 103 ? 5.543 3.243 -13.933 1.00 87.50 103 ILE A O 1
ATOM 850 N N . TYR A 1 104 ? 4.790 3.291 -11.822 1.00 90.75 104 TYR A N 1
ATOM 851 C CA . TYR A 1 104 ? 3.413 3.613 -12.208 1.00 90.75 104 TYR A CA 1
ATOM 852 C C . TYR A 1 104 ? 3.266 5.034 -12.759 1.00 90.75 104 TYR A C 1
ATOM 854 O O . TYR A 1 104 ? 2.501 5.241 -13.698 1.00 90.75 104 TYR A O 1
ATOM 862 N N . ILE A 1 105 ? 4.020 6.006 -12.238 1.00 89.75 105 ILE A N 1
ATOM 863 C CA . ILE A 1 105 ? 4.080 7.342 -12.846 1.00 89.75 105 ILE A CA 1
ATOM 864 C C . ILE A 1 105 ? 4.625 7.250 -14.272 1.00 89.75 105 ILE A C 1
ATOM 866 O O . ILE A 1 105 ? 4.033 7.833 -15.176 1.00 89.75 105 ILE A O 1
ATOM 870 N N . GLN A 1 106 ? 5.680 6.463 -14.508 1.00 85.44 106 GLN A N 1
ATOM 871 C CA . GLN A 1 106 ? 6.180 6.259 -15.865 1.00 85.44 106 GLN A CA 1
ATOM 872 C C . GLN A 1 106 ? 5.126 5.606 -16.759 1.00 85.44 106 GLN A C 1
ATOM 874 O O . GLN A 1 106 ? 4.912 6.074 -17.870 1.00 85.44 106 GLN A O 1
ATOM 879 N N . TYR A 1 107 ? 4.431 4.570 -16.281 1.00 88.81 107 TYR A N 1
ATOM 880 C CA . TYR A 1 107 ? 3.326 3.955 -17.021 1.00 88.81 107 TYR A CA 1
ATOM 881 C C . TYR A 1 107 ? 2.298 4.999 -17.494 1.00 88.81 107 TYR A C 1
ATOM 883 O O . TYR A 1 107 ? 1.897 4.973 -18.658 1.00 88.81 107 TYR A O 1
ATOM 891 N N . LEU A 1 108 ? 1.930 5.949 -16.625 1.00 89.94 108 LEU A N 1
ATOM 892 C CA . LEU A 1 108 ? 1.023 7.047 -16.972 1.00 89.94 108 LEU A CA 1
ATOM 893 C C . LEU A 1 108 ? 1.641 8.014 -17.992 1.00 89.94 108 LEU A C 1
ATOM 895 O O . LEU A 1 108 ? 0.978 8.406 -18.945 1.00 89.94 108 LEU A O 1
ATOM 899 N N . LEU A 1 109 ? 2.920 8.374 -17.852 1.00 86.38 109 LEU A N 1
ATOM 900 C CA . LEU A 1 109 ? 3.608 9.232 -18.829 1.00 86.38 109 LEU A CA 1
ATOM 901 C C . LEU A 1 109 ? 3.707 8.569 -20.211 1.00 86.38 109 LEU A C 1
ATOM 903 O O . LEU A 1 109 ? 3.586 9.233 -21.243 1.00 86.38 109 LEU A O 1
ATOM 907 N N . MET A 1 110 ? 3.866 7.246 -20.243 1.00 83.69 110 MET A N 1
ATO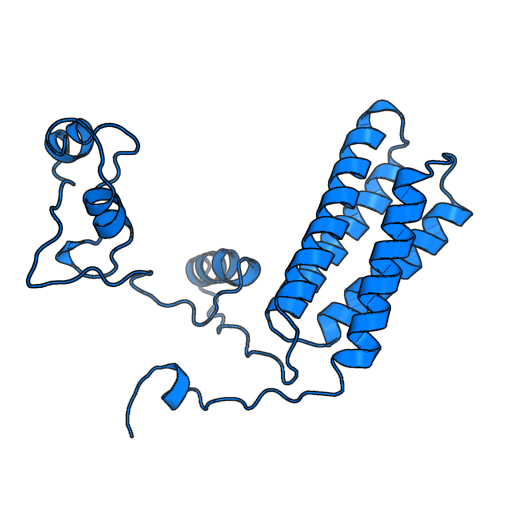M 908 C CA . MET A 1 110 ? 3.878 6.455 -21.471 1.00 83.69 110 MET A CA 1
ATOM 909 C C . MET A 1 110 ? 2.501 6.338 -22.124 1.00 83.69 110 MET A C 1
ATOM 911 O O . MET A 1 110 ? 2.428 5.977 -23.294 1.00 83.69 110 MET A O 1
ATOM 915 N N . GLU A 1 111 ? 1.406 6.668 -21.438 1.00 86.88 111 GLU A N 1
ATOM 916 C CA . GLU A 1 111 ? 0.083 6.739 -22.064 1.00 86.88 111 GLU A CA 1
ATOM 917 C C . GLU A 1 111 ? 0.019 7.793 -23.174 1.00 86.88 111 GLU A C 1
ATOM 919 O O . GLU A 1 111 ? -0.715 7.617 -24.145 1.00 86.88 111 GLU A O 1
ATOM 924 N N . LEU A 1 112 ? 0.842 8.840 -23.074 1.00 83.00 112 LEU A N 1
ATOM 925 C CA . LEU A 1 112 ? 0.865 9.932 -24.041 1.00 83.00 112 LEU A CA 1
ATOM 926 C C . LEU A 1 112 ? 1.620 9.576 -25.330 1.00 83.00 112 LEU A C 1
ATOM 928 O O . LEU A 1 112 ? 1.215 10.015 -26.401 1.00 83.00 112 LEU A O 1
ATOM 932 N N . ASN A 1 113 ? 2.710 8.803 -25.239 1.00 79.88 113 ASN A N 1
ATOM 933 C CA . ASN A 1 113 ? 3.660 8.625 -26.351 1.00 79.88 113 ASN A CA 1
ATOM 934 C C . ASN A 1 113 ? 4.178 7.184 -26.547 1.00 79.88 113 ASN A C 1
ATOM 936 O O . ASN A 1 113 ? 4.888 6.917 -27.515 1.00 79.88 113 ASN A O 1
ATOM 940 N N . GLY A 1 114 ? 3.872 6.258 -25.637 1.00 79.50 114 GLY A N 1
ATOM 941 C CA . GLY A 1 114 ? 4.381 4.884 -25.645 1.00 79.50 114 GLY A CA 1
ATOM 942 C C . GLY A 1 114 ? 3.509 3.914 -26.442 1.00 79.50 114 GLY A C 1
ATOM 943 O O . GLY A 1 114 ? 2.302 4.111 -26.617 1.00 79.50 114 GLY A O 1
ATOM 944 N N . THR A 1 115 ? 4.100 2.810 -26.909 1.00 85.25 115 THR A N 1
ATOM 945 C CA . THR A 1 115 ? 3.320 1.764 -27.584 1.00 85.25 115 THR A CA 1
ATOM 946 C C . THR A 1 115 ? 2.464 0.980 -26.581 1.00 85.25 115 THR A C 1
ATOM 948 O O . THR A 1 115 ? 2.678 1.015 -25.368 1.00 85.25 115 THR A O 1
ATOM 951 N N . TYR A 1 116 ? 1.455 0.249 -27.067 1.00 87.12 116 TYR A N 1
ATOM 952 C CA . TYR A 1 116 ? 0.672 -0.651 -26.207 1.00 87.12 116 TYR A CA 1
ATOM 953 C C . TYR A 1 116 ? 1.555 -1.715 -25.538 1.00 87.12 116 TYR A C 1
ATOM 955 O O . TYR A 1 116 ? 1.395 -1.989 -24.352 1.00 87.12 116 TYR A O 1
ATOM 963 N N . THR A 1 117 ? 2.510 -2.272 -26.284 1.00 83.50 117 THR A N 1
ATOM 964 C CA . THR A 1 117 ? 3.429 -3.301 -25.788 1.00 83.50 117 THR A CA 1
ATOM 965 C C . THR A 1 117 ? 4.293 -2.774 -24.647 1.00 83.50 117 THR A C 1
ATOM 967 O O . THR A 1 117 ? 4.401 -3.437 -23.619 1.00 83.50 117 THR A O 1
ATOM 970 N N . ASP A 1 118 ? 4.839 -1.564 -24.784 1.00 81.12 118 ASP A N 1
ATOM 971 C CA . ASP A 1 118 ? 5.667 -0.949 -23.742 1.00 81.12 118 ASP A CA 1
ATOM 972 C C . ASP A 1 118 ? 4.868 -0.746 -22.448 1.00 81.12 118 ASP A C 1
ATOM 974 O O . ASP A 1 118 ? 5.311 -1.115 -21.358 1.00 81.12 118 ASP A O 1
ATOM 978 N N . ARG A 1 119 ? 3.639 -0.232 -22.577 1.00 87.19 119 ARG A N 1
ATOM 979 C CA . ARG A 1 119 ? 2.725 -0.033 -21.446 1.00 87.19 119 ARG A CA 1
ATOM 980 C C . ARG A 1 119 ? 2.352 -1.347 -20.772 1.00 87.19 119 ARG A C 1
ATOM 982 O O . ARG A 1 119 ? 2.360 -1.411 -19.546 1.00 87.19 119 ARG A O 1
ATOM 989 N N . LEU A 1 120 ? 2.062 -2.391 -21.548 1.00 85.94 120 LEU A N 1
ATOM 990 C CA . LEU A 1 120 ? 1.739 -3.713 -21.014 1.00 85.94 120 LEU A CA 1
ATOM 991 C C . LEU A 1 120 ? 2.913 -4.293 -20.216 1.00 85.94 120 LEU A C 1
ATOM 993 O O . LEU A 1 120 ? 2.705 -4.792 -19.112 1.00 85.94 120 LEU A O 1
ATOM 997 N N . ILE A 1 121 ? 4.138 -4.182 -20.737 1.00 81.94 121 ILE A N 1
ATOM 998 C CA . ILE A 1 121 ? 5.350 -4.637 -20.045 1.00 81.94 121 ILE A CA 1
ATOM 999 C C . ILE A 1 121 ? 5.485 -3.911 -18.700 1.00 81.94 121 ILE A C 1
ATOM 1001 O O . ILE A 1 121 ? 5.543 -4.567 -17.657 1.00 81.94 121 ILE A O 1
ATOM 1005 N N . VAL A 1 122 ? 5.459 -2.573 -18.700 1.00 83.31 122 VAL A N 1
ATOM 1006 C CA . VAL A 1 122 ? 5.609 -1.763 -17.473 1.00 83.31 122 VAL A CA 1
ATOM 1007 C C . VAL A 1 122 ? 4.496 -2.058 -16.474 1.00 83.31 122 VAL A C 1
ATOM 1009 O O . VAL A 1 122 ? 4.770 -2.213 -15.286 1.00 83.31 122 VAL A O 1
ATOM 1012 N N . PHE A 1 123 ? 3.255 -2.204 -16.939 1.00 88.88 123 PHE A N 1
ATOM 1013 C CA . PHE A 1 123 ? 2.111 -2.537 -16.095 1.00 88.88 123 PHE A CA 1
ATOM 1014 C C . PHE A 1 123 ? 2.258 -3.905 -15.422 1.00 88.88 123 PHE A C 1
ATOM 1016 O O . PHE A 1 123 ? 2.102 -4.015 -14.205 1.00 88.88 123 PHE A O 1
ATOM 1023 N N . CYS A 1 124 ? 2.606 -4.946 -16.188 1.00 85.12 124 CYS A N 1
ATOM 1024 C CA . CYS A 1 124 ? 2.835 -6.287 -15.650 1.00 85.12 124 CYS A CA 1
ATOM 1025 C C . CYS A 1 124 ? 3.935 -6.286 -14.584 1.00 85.12 124 CYS A C 1
ATOM 1027 O O . CYS A 1 124 ? 3.825 -6.989 -13.578 1.00 85.12 124 CYS A O 1
ATOM 1029 N N . ILE A 1 125 ? 4.972 -5.473 -14.774 1.00 78.00 125 ILE A N 1
ATOM 1030 C CA . ILE A 1 125 ? 6.068 -5.366 -13.815 1.00 78.00 125 ILE A CA 1
ATOM 1031 C C . ILE A 1 125 ? 5.662 -4.564 -12.583 1.00 78.00 125 ILE A C 1
ATOM 1033 O O . ILE A 1 125 ? 5.979 -4.987 -11.474 1.00 78.00 125 ILE A O 1
ATOM 1037 N N . GLY A 1 126 ? 4.921 -3.468 -12.751 1.00 86.94 126 GLY A N 1
ATOM 1038 C CA . GLY A 1 126 ? 4.324 -2.730 -11.641 1.00 86.94 126 GLY A CA 1
ATOM 1039 C C . GLY A 1 126 ? 3.499 -3.659 -10.752 1.00 86.94 126 GLY A C 1
ATOM 1040 O O . GLY A 1 126 ? 3.744 -3.727 -9.548 1.00 86.94 126 GLY A O 1
ATOM 1041 N N . ILE A 1 127 ? 2.603 -4.456 -11.348 1.00 88.69 127 ILE A N 1
ATOM 1042 C CA . ILE A 1 127 ? 1.782 -5.434 -10.621 1.00 88.69 127 ILE A CA 1
ATOM 1043 C C . ILE A 1 127 ? 2.650 -6.473 -9.911 1.00 88.69 127 ILE A C 1
ATOM 1045 O O . ILE A 1 127 ? 2.461 -6.704 -8.716 1.00 88.69 127 ILE A O 1
ATOM 1049 N N . ALA A 1 128 ? 3.599 -7.097 -10.616 1.00 85.94 128 ALA A N 1
ATOM 1050 C CA . ALA A 1 128 ? 4.479 -8.100 -10.020 1.00 85.94 128 ALA A CA 1
ATOM 1051 C C . ALA A 1 128 ? 5.271 -7.515 -8.839 1.00 85.94 128 ALA A C 1
ATOM 1053 O O . ALA A 1 128 ? 5.341 -8.135 -7.778 1.00 85.94 128 ALA A O 1
ATOM 1054 N N . GLY A 1 129 ? 5.780 -6.291 -9.004 1.00 87.81 129 GLY A N 1
ATOM 1055 C CA . GLY A 1 129 ? 6.473 -5.512 -7.986 1.00 87.81 129 GLY A CA 1
ATOM 1056 C C . GLY A 1 129 ? 5.610 -5.231 -6.757 1.00 87.81 129 GLY A C 1
ATOM 1057 O O . GLY A 1 129 ? 6.047 -5.438 -5.624 1.00 87.81 129 GLY A O 1
ATOM 1058 N N . THR A 1 130 ? 4.364 -4.798 -6.966 1.00 89.38 130 THR A N 1
ATOM 1059 C CA . THR A 1 130 ? 3.391 -4.541 -5.894 1.00 89.38 130 THR A CA 1
ATOM 1060 C C . THR A 1 130 ? 3.034 -5.820 -5.139 1.00 89.38 130 THR A C 1
ATOM 1062 O O . THR A 1 130 ? 2.991 -5.814 -3.908 1.00 89.38 130 THR A O 1
ATOM 1065 N N . ILE A 1 131 ? 2.835 -6.932 -5.851 1.00 87.62 131 ILE A N 1
ATOM 1066 C CA . ILE A 1 131 ? 2.586 -8.244 -5.243 1.00 87.62 131 ILE A CA 1
ATOM 1067 C C . ILE A 1 131 ? 3.794 -8.672 -4.402 1.00 87.62 131 ILE A C 1
ATOM 1069 O O . ILE A 1 131 ? 3.634 -9.047 -3.238 1.00 87.62 131 ILE A O 1
ATOM 1073 N N . GLY A 1 132 ? 5.009 -8.577 -4.946 1.00 88.31 132 GLY A N 1
ATOM 1074 C CA . GLY A 1 132 ? 6.217 -8.922 -4.203 1.00 88.31 132 GLY A CA 1
ATOM 1075 C C . GLY A 1 132 ? 6.449 -8.010 -2.999 1.00 88.31 132 GLY A C 1
ATOM 1076 O O . GLY A 1 132 ? 6.801 -8.524 -1.939 1.00 88.31 132 GLY A O 1
ATOM 1077 N N . LEU A 1 133 ? 6.144 -6.707 -3.089 1.00 87.75 133 LEU A N 1
ATOM 1078 C CA . LEU A 1 133 ? 6.166 -5.785 -1.944 1.00 87.75 133 LEU A CA 1
ATOM 1079 C C . LEU A 1 133 ? 5.179 -6.214 -0.848 1.00 87.75 133 LEU A C 1
ATOM 1081 O O . LEU A 1 133 ? 5.503 -6.125 0.336 1.00 87.75 133 LEU A O 1
ATOM 1085 N N . GLY A 1 134 ? 4.011 -6.741 -1.225 1.00 87.81 134 GLY A N 1
ATOM 1086 C CA . GLY A 1 134 ? 3.071 -7.363 -0.293 1.00 87.81 134 GLY A CA 1
ATOM 1087 C C . GLY A 1 134 ? 3.675 -8.565 0.438 1.00 87.81 134 GLY A C 1
ATOM 1088 O O . GLY A 1 134 ? 3.511 -8.709 1.643 1.00 87.81 134 GLY A O 1
ATOM 1089 N N . PHE A 1 135 ? 4.439 -9.417 -0.241 1.00 87.38 135 PHE A N 1
ATOM 1090 C CA . PHE A 1 135 ? 5.125 -10.526 0.431 1.00 87.38 135 PHE A CA 1
ATOM 1091 C C . PHE A 1 135 ? 6.324 -10.076 1.271 1.00 87.38 135 PHE A C 1
ATOM 1093 O O . PHE A 1 135 ? 6.601 -10.662 2.317 1.00 87.38 135 PHE A O 1
ATOM 1100 N N . ILE A 1 136 ? 7.006 -9.013 0.855 1.00 86.12 136 ILE A N 1
ATOM 1101 C CA . ILE A 1 136 ? 8.083 -8.382 1.620 1.00 86.12 136 ILE A CA 1
ATOM 1102 C C . ILE A 1 136 ? 7.528 -7.775 2.918 1.00 86.12 136 ILE A C 1
ATOM 1104 O O . ILE A 1 136 ? 8.131 -7.950 3.973 1.00 86.12 136 ILE A O 1
ATOM 1108 N N . SER A 1 137 ? 6.357 -7.131 2.895 1.00 86.56 137 SER A N 1
ATOM 1109 C CA . SER A 1 137 ? 5.732 -6.615 4.123 1.00 86.56 137 SER A CA 1
ATOM 1110 C C . SER A 1 137 ? 5.317 -7.736 5.086 1.00 86.56 137 SER A C 1
ATOM 1112 O O . SER A 1 137 ? 5.442 -7.579 6.301 1.00 86.56 137 SER A O 1
ATOM 1114 N N . ASP A 1 138 ? 4.965 -8.907 4.545 1.00 86.75 138 ASP A N 1
ATOM 1115 C CA . ASP A 1 138 ? 4.781 -10.172 5.273 1.00 86.75 138 ASP A CA 1
ATOM 1116 C C . ASP A 1 138 ? 6.096 -10.817 5.757 1.00 86.75 138 ASP A C 1
ATOM 1118 O O . ASP A 1 138 ? 6.059 -11.920 6.306 1.00 86.75 138 ASP A O 1
ATOM 1122 N N . GLN A 1 139 ? 7.257 -10.181 5.561 1.00 85.94 139 GLN A N 1
ATOM 1123 C CA . GLN A 1 139 ? 8.572 -10.701 5.963 1.00 85.94 139 GLN A CA 1
ATOM 1124 C C . GLN A 1 139 ? 9.003 -11.960 5.175 1.00 85.94 139 GLN A C 1
ATOM 1126 O O . GLN A 1 139 ? 9.846 -12.747 5.616 1.00 85.94 139 GLN A O 1
ATOM 1131 N N . LYS A 1 140 ? 8.411 -12.206 3.995 1.00 86.06 140 LYS A N 1
ATOM 1132 C CA . LYS A 1 140 ? 8.652 -13.410 3.182 1.00 86.06 140 LYS A CA 1
ATOM 1133 C C . LYS A 1 140 ? 9.715 -13.163 2.112 1.00 86.06 140 LYS A C 1
ATOM 1135 O O . LYS A 1 140 ? 9.495 -12.447 1.138 1.00 86.06 140 LYS A O 1
ATOM 1140 N N . LEU A 1 141 ? 10.832 -13.886 2.225 1.00 81.94 141 LEU A N 1
ATOM 1141 C CA . LEU A 1 141 ? 11.994 -13.767 1.333 1.00 81.94 141 LEU A CA 1
ATOM 1142 C C . LEU A 1 141 ? 11.696 -14.066 -0.149 1.00 81.94 141 LEU A C 1
ATOM 1144 O O . LEU A 1 141 ? 12.401 -13.600 -1.037 1.00 81.94 141 LEU A O 1
ATOM 1148 N N . TRP A 1 142 ? 10.662 -14.846 -0.462 1.00 82.50 142 TRP A N 1
ATOM 1149 C CA . TRP A 1 142 ? 10.332 -15.121 -1.861 1.00 82.50 142 TRP A CA 1
ATOM 1150 C C . TRP A 1 142 ? 9.734 -13.902 -2.580 1.00 82.50 142 TRP A C 1
ATOM 1152 O O . TRP A 1 142 ? 9.911 -13.790 -3.791 1.00 82.50 142 TRP A O 1
ATOM 1162 N N . GLY A 1 143 ? 9.110 -12.965 -1.851 1.00 85.50 143 GLY A N 1
ATOM 1163 C CA . GLY A 1 143 ? 8.637 -11.695 -2.414 1.00 85.50 143 GLY A CA 1
ATOM 1164 C C . GLY A 1 143 ? 9.778 -10.891 -3.032 1.00 85.50 143 GLY A C 1
ATOM 1165 O O . GLY A 1 143 ? 9.647 -10.364 -4.132 1.00 85.50 143 GLY A O 1
ATOM 1166 N N . TYR A 1 144 ? 10.946 -10.919 -2.383 1.00 78.88 144 TYR A N 1
ATOM 1167 C CA . TYR A 1 144 ? 12.175 -10.370 -2.941 1.00 78.88 144 TYR A CA 1
ATOM 1168 C C . TYR A 1 144 ? 12.572 -11.056 -4.257 1.00 78.88 144 TYR A C 1
ATOM 1170 O O . TYR A 1 144 ? 12.890 -10.384 -5.230 1.00 78.88 144 TYR A O 1
ATOM 1178 N N . ARG A 1 145 ? 12.558 -12.394 -4.306 1.00 85.31 145 ARG A N 1
ATOM 1179 C CA . ARG A 1 145 ? 12.978 -13.140 -5.506 1.00 85.31 145 ARG A CA 1
ATOM 1180 C C . ARG A 1 145 ? 12.083 -12.817 -6.699 1.00 85.31 145 ARG A C 1
ATOM 1182 O O . ARG A 1 145 ? 12.586 -12.679 -7.810 1.00 85.31 145 ARG A O 1
ATOM 1189 N N . LEU A 1 146 ? 10.781 -12.660 -6.447 1.00 86.00 146 LEU A N 1
ATOM 1190 C CA . LEU A 1 146 ? 9.822 -12.197 -7.443 1.00 86.00 146 LEU A CA 1
ATOM 1191 C C . LEU A 1 146 ? 10.170 -10.784 -7.929 1.00 86.00 146 LEU A C 1
ATOM 1193 O O . LEU A 1 146 ? 10.266 -10.578 -9.135 1.00 86.00 146 LEU A O 1
ATOM 1197 N N . ASN A 1 147 ? 10.420 -9.841 -7.015 1.00 86.31 147 ASN A N 1
ATOM 1198 C CA . ASN A 1 147 ? 10.761 -8.462 -7.379 1.00 86.31 147 ASN A CA 1
ATOM 1199 C C . ASN A 1 147 ? 12.103 -8.352 -8.102 1.00 86.31 147 ASN A C 1
ATOM 1201 O O . ASN A 1 147 ? 12.196 -7.604 -9.074 1.00 86.31 147 ASN A O 1
ATOM 1205 N N . LEU A 1 148 ? 13.123 -9.111 -7.690 1.00 85.12 148 LEU A N 1
ATOM 1206 C CA . LEU A 1 148 ? 14.394 -9.172 -8.402 1.00 85.12 148 LEU A CA 1
ATOM 1207 C C . LEU A 1 148 ? 14.165 -9.678 -9.819 1.00 85.12 148 LEU A C 1
ATOM 1209 O O . LEU A 1 148 ? 14.504 -8.963 -10.753 1.00 85.12 148 LEU A O 1
ATOM 1213 N N . LEU A 1 149 ? 13.534 -10.846 -9.977 1.00 85.69 149 LEU A N 1
ATOM 1214 C CA . LEU A 1 149 ? 13.251 -11.418 -11.291 1.00 85.69 149 LEU A CA 1
ATOM 1215 C C . LEU A 1 149 ? 12.473 -10.429 -12.167 1.00 85.69 149 LEU A C 1
ATOM 1217 O O . LEU A 1 149 ? 12.877 -10.180 -13.298 1.00 85.69 149 LEU A O 1
ATOM 1221 N N . ALA A 1 150 ? 11.410 -9.818 -11.637 1.00 82.06 150 ALA A N 1
ATOM 1222 C CA . ALA A 1 150 ? 10.607 -8.835 -12.357 1.00 82.06 150 ALA A CA 1
ATOM 1223 C C . ALA A 1 150 ? 11.431 -7.603 -12.771 1.00 82.06 150 ALA A C 1
ATOM 1225 O O . ALA A 1 150 ? 11.371 -7.190 -13.925 1.00 82.06 150 ALA A O 1
ATOM 1226 N N . SER A 1 151 ? 12.246 -7.047 -11.868 1.00 79.50 151 SER A N 1
ATOM 1227 C CA . SER A 1 151 ? 13.108 -5.893 -12.169 1.00 79.50 151 SER A CA 1
ATOM 1228 C C . SER A 1 151 ? 14.240 -6.230 -13.150 1.00 79.50 151 SER A C 1
ATOM 1230 O O . SER A 1 151 ? 14.547 -5.429 -14.026 1.00 79.50 151 SER A O 1
ATOM 1232 N N . THR A 1 152 ? 14.820 -7.431 -13.076 1.00 84.12 152 THR A N 1
ATOM 1233 C CA . THR A 1 152 ? 15.825 -7.910 -14.034 1.00 84.12 152 THR A CA 1
ATOM 1234 C C . THR A 1 152 ? 15.213 -8.097 -15.417 1.00 84.12 152 THR A C 1
ATOM 1236 O O . THR A 1 152 ? 15.784 -7.640 -16.404 1.00 84.12 152 THR A O 1
ATOM 1239 N N . LEU A 1 153 ? 14.032 -8.718 -15.495 1.00 80.75 153 LEU A N 1
ATOM 1240 C CA . LEU A 1 153 ? 13.285 -8.845 -16.744 1.00 80.75 153 LEU A CA 1
ATOM 1241 C C . LEU A 1 153 ? 12.902 -7.472 -17.309 1.00 80.75 153 LEU A C 1
ATOM 1243 O O . LEU A 1 153 ? 12.961 -7.301 -18.524 1.00 80.75 153 LEU A O 1
ATOM 1247 N N . LEU A 1 154 ? 12.570 -6.490 -16.460 1.00 74.44 154 LEU A N 1
ATOM 1248 C CA . LEU A 1 154 ? 12.273 -5.115 -16.879 1.00 74.44 154 LEU A CA 1
ATOM 1249 C C . LEU A 1 154 ? 13.475 -4.454 -17.535 1.00 74.44 154 LEU A C 1
ATOM 1251 O O . LEU A 1 154 ? 13.358 -3.941 -18.641 1.00 74.44 154 LEU A O 1
ATOM 1255 N N . VAL A 1 155 ? 14.629 -4.496 -16.873 1.00 79.12 155 VAL A N 1
ATOM 1256 C CA . VAL A 1 155 ? 15.855 -3.901 -17.407 1.00 79.12 155 VAL A CA 1
ATOM 1257 C C . VAL A 1 155 ? 16.271 -4.590 -18.702 1.00 79.12 155 VAL A C 1
ATOM 1259 O O . VAL A 1 155 ? 16.559 -3.912 -19.685 1.00 79.12 155 VAL A O 1
ATOM 1262 N N . ALA A 1 156 ? 16.206 -5.922 -18.757 1.00 82.31 156 ALA A N 1
ATOM 1263 C CA . ALA A 1 156 ? 16.469 -6.661 -19.988 1.00 82.31 156 ALA A CA 1
ATOM 1264 C C . ALA A 1 156 ? 15.488 -6.279 -21.113 1.00 82.31 156 ALA A C 1
ATOM 1266 O O . ALA A 1 156 ? 15.905 -6.062 -22.250 1.00 82.31 156 ALA A O 1
ATOM 1267 N N . SER A 1 157 ? 14.195 -6.154 -20.804 1.00 76.69 157 SER A N 1
ATOM 1268 C CA . SER A 1 157 ? 13.160 -5.817 -21.789 1.00 76.69 157 SER A CA 1
ATOM 1269 C C . SER A 1 157 ? 13.266 -4.372 -22.273 1.00 76.69 157 SER A C 1
ATOM 1271 O O . SER A 1 157 ? 13.086 -4.128 -23.463 1.00 76.69 157 SER A O 1
ATOM 1273 N N . TYR A 1 158 ? 13.606 -3.432 -21.388 1.00 75.56 158 TYR A N 1
ATOM 1274 C CA . TYR A 1 158 ? 13.864 -2.035 -21.729 1.00 75.56 158 TYR A CA 1
ATOM 1275 C C . TYR A 1 158 ? 14.991 -1.941 -22.764 1.00 75.56 158 TYR A C 1
ATOM 1277 O O . TYR A 1 158 ? 14.768 -1.489 -23.880 1.00 75.56 158 TYR A O 1
ATOM 1285 N N . PHE A 1 159 ? 16.167 -2.502 -22.478 1.00 80.12 159 PHE A N 1
ATOM 1286 C CA . PHE A 1 159 ? 17.301 -2.406 -23.405 1.00 80.12 159 PHE A CA 1
ATOM 1287 C C . PHE A 1 159 ? 17.151 -3.231 -24.696 1.00 80.12 159 PHE A C 1
ATOM 1289 O O . PHE A 1 159 ? 17.899 -3.007 -25.645 1.00 80.12 159 PHE A O 1
ATOM 1296 N N . THR A 1 160 ? 16.199 -4.169 -24.754 1.00 79.94 160 THR A N 1
ATOM 1297 C CA . THR A 1 160 ? 15.983 -5.024 -25.938 1.00 79.94 160 THR A CA 1
ATOM 1298 C C . THR A 1 160 ? 14.835 -4.542 -26.826 1.00 79.94 160 THR A C 1
ATOM 1300 O O . THR A 1 160 ? 14.920 -4.641 -28.049 1.00 79.94 160 THR A O 1
ATOM 1303 N N . PHE A 1 161 ? 13.744 -4.052 -26.231 1.00 75.19 161 PHE A N 1
ATOM 1304 C CA . PHE A 1 161 ? 12.489 -3.786 -26.942 1.00 75.19 161 PHE A CA 1
ATOM 1305 C C . PHE A 1 161 ? 12.030 -2.333 -26.868 1.00 75.19 161 PHE A C 1
ATOM 1307 O O . PHE A 1 161 ? 11.300 -1.904 -27.767 1.00 75.19 161 PHE A O 1
ATOM 1314 N N . PHE A 1 162 ? 12.439 -1.571 -25.845 1.00 71.81 162 PHE A N 1
ATOM 1315 C CA . PHE A 1 162 ? 12.011 -0.180 -25.741 1.00 71.81 162 PHE A CA 1
ATOM 1316 C C . PHE A 1 162 ? 12.724 0.669 -26.783 1.00 71.81 162 PHE A C 1
ATOM 1318 O O . PHE A 1 162 ? 13.927 0.576 -27.005 1.00 71.81 162 PHE A O 1
ATOM 1325 N N . ARG A 1 163 ? 11.940 1.529 -27.429 1.00 68.44 163 ARG A N 1
ATOM 1326 C CA . ARG A 1 163 ? 12.414 2.459 -28.462 1.00 68.44 163 ARG A CA 1
ATOM 1327 C C . ARG A 1 163 ? 12.555 3.889 -27.940 1.00 68.44 163 ARG A C 1
ATOM 1329 O O . ARG A 1 163 ? 12.729 4.811 -28.730 1.00 68.44 163 ARG A O 1
ATOM 1336 N N . MET A 1 164 ? 12.435 4.075 -26.627 1.00 66.69 164 MET A N 1
ATOM 1337 C CA . MET A 1 164 ? 12.536 5.360 -25.946 1.00 66.69 164 MET A CA 1
ATOM 1338 C C . MET A 1 164 ? 13.745 5.352 -25.017 1.00 66.69 164 MET A C 1
ATOM 1340 O O . MET A 1 164 ? 13.929 4.387 -24.285 1.00 66.69 164 MET A O 1
ATOM 1344 N N . ASN A 1 165 ? 14.500 6.451 -25.024 1.00 75.38 165 ASN A N 1
ATOM 1345 C CA . ASN A 1 165 ? 15.539 6.724 -24.037 1.00 75.38 165 ASN A CA 1
ATOM 1346 C C . ASN A 1 165 ? 14.983 7.735 -23.036 1.00 75.38 165 ASN A C 1
ATOM 1348 O O . ASN 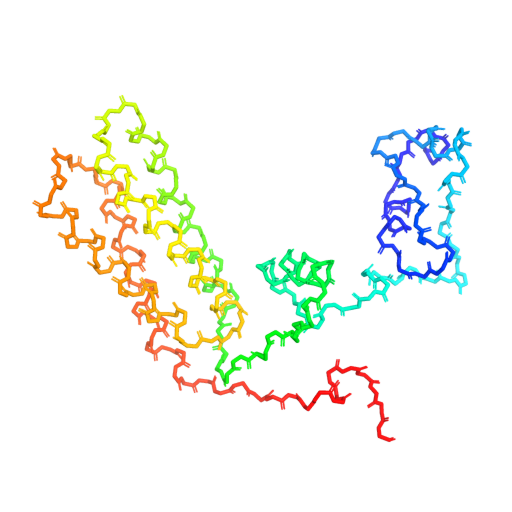A 1 165 ? 14.780 8.901 -23.383 1.00 75.38 165 ASN A O 1
ATOM 1352 N N . ASP A 1 166 ? 14.719 7.285 -21.815 1.00 82.00 166 ASP A N 1
ATOM 1353 C CA . ASP A 1 166 ? 14.274 8.134 -20.714 1.00 82.00 166 ASP A CA 1
ATOM 1354 C C . ASP A 1 166 ? 15.233 7.963 -19.536 1.00 82.00 166 ASP A C 1
ATOM 1356 O O . ASP A 1 166 ? 15.188 6.975 -18.802 1.00 82.00 166 ASP A O 1
ATOM 1360 N N . LEU A 1 167 ? 16.110 8.953 -19.356 1.00 86.25 167 LEU A N 1
ATOM 1361 C CA . LEU A 1 167 ? 17.137 8.928 -18.318 1.00 86.25 167 LEU A CA 1
ATOM 1362 C C . LEU A 1 167 ? 16.535 8.828 -16.910 1.00 86.25 167 LEU A C 1
ATOM 1364 O O . LEU A 1 167 ? 17.106 8.166 -16.045 1.00 86.25 167 LEU A O 1
ATOM 1368 N N . ILE A 1 168 ? 15.396 9.482 -16.659 1.00 86.31 168 ILE A N 1
ATOM 1369 C CA . ILE A 1 168 ? 14.757 9.436 -15.340 1.00 86.31 168 ILE A CA 1
ATOM 1370 C C . ILE A 1 168 ? 14.287 8.011 -15.082 1.00 86.31 168 ILE A C 1
ATOM 1372 O O . ILE A 1 168 ? 14.559 7.458 -14.015 1.00 86.31 168 ILE A O 1
ATOM 1376 N N . PHE A 1 169 ? 13.640 7.396 -16.071 1.00 83.38 169 PHE A N 1
ATOM 1377 C CA . PHE A 1 169 ? 13.196 6.017 -15.956 1.00 83.38 169 PHE A CA 1
ATOM 1378 C C . PHE A 1 169 ? 14.370 5.052 -15.754 1.00 83.38 169 PHE A C 1
ATOM 1380 O O . PHE A 1 169 ? 14.335 4.247 -14.827 1.00 83.38 169 PHE A O 1
ATOM 1387 N N . GLU A 1 170 ? 15.445 5.179 -16.532 1.00 87.31 170 GLU A N 1
ATOM 1388 C CA . GLU A 1 170 ? 16.659 4.360 -16.398 1.00 87.31 170 GLU A CA 1
ATOM 1389 C C . GLU A 1 170 ? 17.272 4.437 -14.996 1.00 87.31 170 GLU A C 1
ATOM 1391 O O . GLU A 1 170 ? 17.603 3.409 -14.397 1.00 87.31 170 GLU A O 1
ATOM 1396 N N . VAL A 1 171 ? 17.371 5.644 -14.429 1.00 89.62 171 VAL A N 1
ATOM 1397 C CA . VAL A 1 171 ? 17.861 5.837 -13.058 1.00 89.62 171 VAL A CA 1
ATOM 1398 C C . VAL A 1 171 ? 16.925 5.167 -12.050 1.00 89.62 171 VAL A C 1
ATOM 1400 O O . VAL A 1 171 ? 17.399 4.507 -11.125 1.00 89.62 171 VAL A O 1
ATOM 1403 N N . MET A 1 172 ? 15.606 5.270 -12.228 1.00 88.00 172 MET A N 1
ATOM 1404 C CA . MET A 1 172 ? 14.639 4.602 -11.347 1.00 88.00 172 MET A CA 1
ATOM 1405 C C . MET A 1 172 ? 14.731 3.076 -11.428 1.00 88.00 172 MET A C 1
ATOM 1407 O O . MET A 1 172 ? 14.664 2.410 -10.394 1.00 88.00 172 MET A O 1
ATOM 1411 N N . LEU A 1 173 ? 14.947 2.515 -12.620 1.00 85.69 173 LEU A N 1
ATOM 1412 C CA . LEU A 1 173 ? 15.178 1.081 -12.803 1.00 85.69 173 LEU A CA 1
ATOM 1413 C C . LEU A 1 173 ? 16.445 0.618 -12.085 1.00 85.69 173 LEU A C 1
ATOM 1415 O O . LEU A 1 173 ? 16.416 -0.383 -11.364 1.00 85.69 173 LEU A O 1
ATOM 1419 N N . ALA A 1 174 ? 17.540 1.366 -12.233 1.00 89.00 174 ALA A N 1
ATOM 1420 C CA . ALA A 1 174 ? 18.793 1.070 -11.551 1.00 89.00 174 ALA A CA 1
ATOM 1421 C C . ALA A 1 174 ? 18.624 1.121 -10.024 1.00 89.00 174 ALA A C 1
ATOM 1423 O O . ALA A 1 174 ? 19.051 0.205 -9.321 1.00 89.00 174 ALA A O 1
ATOM 1424 N N . LEU A 1 175 ? 17.936 2.140 -9.499 1.00 91.62 175 LEU A N 1
ATOM 1425 C CA . LEU A 1 175 ? 17.646 2.257 -8.068 1.00 91.62 175 LEU A CA 1
ATOM 1426 C C . LEU A 1 175 ? 16.758 1.115 -7.557 1.00 91.62 175 LEU A C 1
ATOM 1428 O O . LEU A 1 175 ? 17.019 0.582 -6.477 1.00 91.62 175 LEU A O 1
ATOM 1432 N N . LEU A 1 176 ? 15.751 0.697 -8.331 1.00 88.94 176 LEU A N 1
ATOM 1433 C CA . LEU A 1 176 ? 14.895 -0.445 -7.998 1.00 88.94 17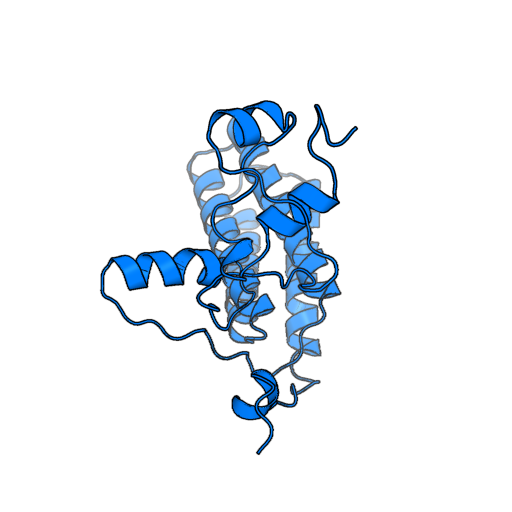6 LEU A CA 1
ATOM 1434 C C . LEU A 1 176 ? 15.698 -1.752 -7.941 1.00 88.94 176 LEU A C 1
ATOM 1436 O O . LEU A 1 176 ? 15.548 -2.522 -6.989 1.00 88.94 176 LEU A O 1
ATOM 1440 N N . MET A 1 177 ? 16.593 -1.983 -8.906 1.00 88.19 177 MET A N 1
ATOM 1441 C CA . MET A 1 177 ? 17.495 -3.139 -8.899 1.00 88.19 177 MET A CA 1
ATOM 1442 C C . MET A 1 177 ? 18.458 -3.115 -7.711 1.00 88.19 177 MET A C 1
ATOM 1444 O O . MET A 1 177 ? 18.612 -4.1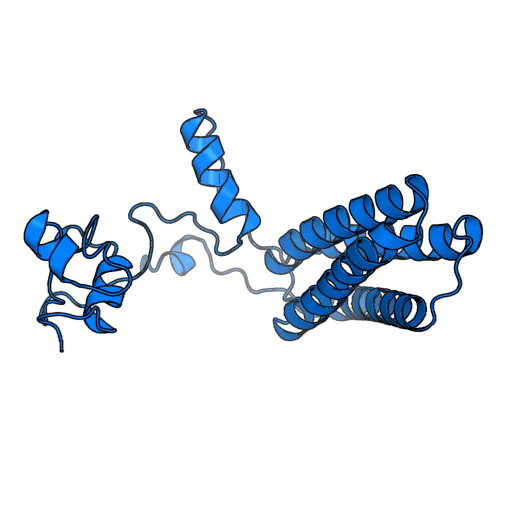31 -7.035 1.00 88.19 177 MET A O 1
ATOM 1448 N N . CYS A 1 178 ? 19.077 -1.969 -7.423 1.00 89.81 178 CYS A N 1
ATOM 1449 C CA . CYS A 1 178 ? 19.969 -1.808 -6.276 1.00 89.81 178 CYS A CA 1
ATOM 1450 C C . CYS A 1 178 ? 19.235 -2.062 -4.955 1.00 89.81 178 CYS A C 1
ATOM 1452 O O . CYS A 1 178 ? 19.736 -2.802 -4.112 1.00 89.81 178 CYS A O 1
ATOM 1454 N N . SER A 1 179 ? 18.029 -1.507 -4.794 1.00 89.38 179 SER A N 1
ATOM 1455 C CA . SER A 1 179 ? 17.157 -1.761 -3.642 1.00 89.38 179 SER A CA 1
ATOM 1456 C C . SER A 1 179 ? 16.913 -3.264 -3.473 1.00 89.38 179 SER A C 1
ATOM 1458 O O . SER A 1 179 ? 17.209 -3.824 -2.419 1.00 89.38 179 SER A O 1
ATOM 1460 N N . ASN A 1 180 ? 16.495 -3.944 -4.541 1.00 87.00 180 ASN A N 1
ATOM 1461 C CA . ASN A 1 180 ? 16.336 -5.392 -4.546 1.00 87.00 180 ASN A CA 1
ATOM 1462 C C . ASN A 1 180 ? 17.635 -6.108 -4.110 1.00 87.00 180 ASN A C 1
ATOM 1464 O O . ASN A 1 180 ? 17.626 -6.887 -3.159 1.00 87.00 180 ASN A O 1
ATOM 1468 N N . LEU A 1 181 ? 18.770 -5.854 -4.757 1.00 86.88 181 LEU A N 1
ATOM 1469 C CA . LEU A 1 181 ? 20.034 -6.527 -4.432 1.00 86.88 181 LEU A CA 1
ATOM 1470 C C . LEU A 1 181 ? 20.459 -6.328 -2.970 1.00 86.88 181 LEU A C 1
ATOM 1472 O O . LEU A 1 181 ? 20.811 -7.301 -2.307 1.00 86.88 181 LEU A O 1
ATOM 1476 N N . ILE A 1 182 ? 20.355 -5.105 -2.442 1.00 86.94 182 ILE A N 1
ATOM 1477 C CA . ILE A 1 182 ? 20.648 -4.810 -1.031 1.00 86.94 182 ILE A CA 1
ATOM 1478 C C . ILE A 1 182 ? 19.779 -5.670 -0.108 1.00 86.94 182 ILE A C 1
ATOM 1480 O O . ILE A 1 182 ? 20.269 -6.200 0.888 1.00 86.94 182 ILE A O 1
ATOM 1484 N N . MET A 1 183 ? 18.501 -5.856 -0.437 1.00 79.69 183 MET A N 1
ATOM 1485 C CA . MET A 1 183 ? 17.604 -6.680 0.369 1.00 79.69 183 MET A CA 1
ATOM 1486 C C . MET A 1 183 ? 17.968 -8.163 0.335 1.00 79.69 183 MET A C 1
ATOM 1488 O O . MET A 1 183 ? 17.894 -8.805 1.373 1.00 79.69 183 MET A O 1
ATOM 1492 N N . LEU A 1 184 ? 18.400 -8.725 -0.798 1.00 79.12 184 LEU A N 1
ATOM 1493 C CA . LEU A 1 184 ? 18.875 -10.119 -0.819 1.00 79.12 184 LEU A CA 1
ATOM 1494 C C . LEU A 1 184 ? 20.056 -10.342 0.101 1.00 79.12 184 LEU A C 1
ATOM 1496 O O . LEU A 1 184 ? 20.129 -11.370 0.767 1.00 79.12 184 LEU A O 1
ATOM 1500 N N . LEU A 1 185 ? 20.984 -9.391 0.078 1.00 80.69 185 LEU A N 1
ATOM 1501 C CA . LEU A 1 185 ? 22.227 -9.492 0.820 1.00 80.69 185 LEU A CA 1
ATOM 1502 C C . LEU A 1 185 ? 21.981 -9.307 2.321 1.00 80.69 185 LEU A C 1
ATOM 1504 O O . LEU A 1 185 ? 22.551 -10.042 3.112 1.00 80.69 185 LEU A O 1
ATOM 1508 N N . THR A 1 186 ? 21.079 -8.399 2.707 1.00 78.19 186 THR A N 1
ATOM 1509 C CA . THR A 1 186 ? 20.816 -8.070 4.121 1.00 78.19 186 THR A CA 1
ATOM 1510 C C . THR A 1 186 ? 19.718 -8.921 4.773 1.00 78.19 186 THR A C 1
ATOM 1512 O O . THR A 1 186 ? 19.802 -9.230 5.957 1.00 78.19 186 THR A O 1
ATOM 1515 N N . ALA A 1 187 ? 18.691 -9.366 4.037 1.00 68.25 187 ALA A N 1
ATOM 1516 C CA . ALA A 1 187 ? 17.561 -10.106 4.619 1.00 68.25 187 ALA A CA 1
ATOM 1517 C C . ALA A 1 187 ? 17.929 -11.515 5.115 1.00 68.25 187 ALA A C 1
ATOM 1519 O O . ALA A 1 187 ? 17.157 -12.124 5.850 1.00 68.25 187 ALA A O 1
ATOM 1520 N N . ILE A 1 188 ? 19.081 -12.056 4.716 1.00 64.25 188 ILE A N 1
ATOM 1521 C CA . ILE A 1 188 ? 19.549 -13.375 5.165 1.00 64.25 188 ILE A CA 1
ATOM 1522 C C . ILE A 1 188 ? 20.166 -13.297 6.577 1.00 64.25 188 ILE A C 1
ATOM 1524 O O . ILE A 1 188 ? 20.300 -14.325 7.240 1.00 64.25 188 ILE A O 1
ATOM 1528 N N . GLU A 1 189 ? 20.485 -12.098 7.072 1.00 60.56 189 GLU A N 1
ATOM 1529 C CA . GLU A 1 189 ? 21.318 -11.914 8.266 1.00 60.56 189 GLU A CA 1
ATOM 1530 C C . GLU A 1 189 ? 20.523 -11.870 9.586 1.00 60.56 189 GLU A C 1
ATOM 1532 O O . GLU A 1 189 ? 21.059 -12.252 10.625 1.00 60.56 189 GLU A O 1
ATOM 1537 N N . GLU A 1 190 ? 19.236 -11.496 9.568 1.00 65.25 190 GLU A N 1
ATOM 1538 C CA . GLU A 1 190 ? 18.427 -11.342 10.791 1.00 65.25 190 GLU A CA 1
ATOM 1539 C C . GLU A 1 190 ? 17.179 -12.246 10.822 1.00 65.25 190 GLU A C 1
ATOM 1541 O O . GLU A 1 190 ? 16.123 -11.887 10.283 1.00 65.25 190 GLU A O 1
ATOM 1546 N N . PRO A 1 191 ? 17.232 -13.416 11.489 1.00 69.62 191 PRO A N 1
ATOM 1547 C CA . PRO A 1 191 ? 16.039 -14.208 11.748 1.00 69.62 191 PRO A CA 1
ATOM 1548 C C . PRO A 1 191 ? 15.096 -13.484 12.724 1.00 69.62 191 PRO A C 1
ATOM 1550 O O . PRO A 1 191 ? 15.483 -13.022 13.796 1.00 69.62 191 PRO A O 1
ATOM 1553 N N . LEU A 1 192 ? 13.820 -13.414 12.358 1.00 70.50 192 LEU A N 1
ATOM 1554 C CA . LEU A 1 192 ? 12.735 -12.899 13.181 1.00 70.50 192 LEU A CA 1
ATOM 1555 C C . LEU A 1 192 ? 12.434 -13.922 14.283 1.00 70.50 192 LEU A C 1
ATOM 1557 O O . LEU A 1 192 ? 12.024 -15.049 13.995 1.00 70.50 192 LEU A O 1
ATOM 1561 N N . HIS A 1 193 ? 12.598 -13.539 15.552 1.00 62.59 193 HIS A N 1
ATOM 1562 C CA . HIS A 1 193 ? 12.076 -14.338 16.660 1.00 62.59 193 HIS A CA 1
ATOM 1563 C C . HIS A 1 193 ? 10.546 -14.372 16.565 1.00 62.59 193 HIS A C 1
ATOM 1565 O O . HIS A 1 193 ? 9.865 -13.394 16.876 1.00 62.59 193 HIS A O 1
ATOM 1571 N N . GLN A 1 194 ? 10.002 -15.499 16.104 1.00 57.94 194 GLN A N 1
ATOM 1572 C CA . GLN A 1 194 ? 8.562 -15.712 16.052 1.00 57.94 194 GLN A CA 1
ATOM 1573 C C . GLN A 1 194 ? 8.029 -15.818 17.484 1.00 57.94 194 GLN A C 1
ATOM 1575 O O . GLN A 1 194 ? 8.329 -16.779 18.191 1.00 57.94 194 GLN A O 1
ATOM 1580 N N . LYS A 1 195 ? 7.226 -14.838 17.914 1.00 51.75 195 LYS A N 1
ATOM 1581 C CA . LYS A 1 195 ? 6.339 -15.032 19.067 1.00 51.75 195 LYS A CA 1
ATOM 1582 C C . LYS A 1 195 ? 5.331 -16.120 18.714 1.00 51.75 195 LYS A C 1
ATOM 1584 O O . LYS A 1 195 ? 4.802 -16.142 17.602 1.00 51.75 195 LYS A O 1
ATOM 1589 N N . THR A 1 196 ? 5.060 -17.018 19.652 1.00 49.81 196 THR A N 1
ATOM 1590 C CA . THR A 1 196 ? 4.028 -18.045 19.470 1.00 49.81 196 THR A CA 1
ATOM 1591 C C . THR A 1 196 ? 2.658 -17.379 19.281 1.00 49.81 196 THR A C 1
ATOM 1593 O O . THR A 1 196 ? 2.426 -16.275 19.779 1.00 49.81 196 THR A O 1
ATOM 1596 N N . SER A 1 197 ? 1.719 -18.016 18.563 1.00 45.41 197 SER A N 1
ATOM 1597 C CA . SER A 1 197 ? 0.403 -17.401 18.284 1.00 45.41 197 SER A CA 1
ATOM 1598 C C . SER A 1 197 ? -0.350 -16.995 19.561 1.00 45.41 197 SER A C 1
ATOM 1600 O O . SER A 1 197 ? -1.058 -15.991 19.563 1.00 45.41 197 SER A O 1
ATOM 1602 N N . LYS A 1 198 ? -0.115 -17.702 20.675 1.00 41.56 198 LYS A N 1
ATOM 1603 C CA . LYS A 1 198 ? -0.643 -17.370 22.007 1.00 41.56 198 LYS A CA 1
ATOM 1604 C C . LYS A 1 198 ? -0.103 -16.042 22.552 1.00 41.56 198 LYS A C 1
ATOM 1606 O O . LYS A 1 198 ? -0.870 -15.235 23.069 1.00 41.56 198 LYS A O 1
ATOM 1611 N N . GLU A 1 199 ? 1.190 -15.777 22.378 1.00 41.44 199 GLU A N 1
ATOM 1612 C CA . GLU A 1 199 ? 1.841 -14.536 22.822 1.00 41.44 199 GLU A CA 1
ATOM 1613 C C . GLU A 1 199 ? 1.480 -13.334 21.939 1.00 41.44 199 GLU A C 1
ATOM 1615 O O . GLU A 1 199 ? 1.390 -12.210 22.433 1.00 41.44 199 GLU A O 1
ATOM 1620 N N . ALA A 1 200 ? 1.257 -13.559 20.640 1.00 46.03 200 ALA A N 1
ATOM 1621 C CA . ALA A 1 200 ? 0.810 -12.523 19.708 1.00 46.03 200 ALA A CA 1
ATOM 1622 C C . ALA A 1 200 ? -0.652 -12.099 19.953 1.00 46.03 200 ALA A C 1
ATOM 1624 O O . ALA A 1 200 ? -1.003 -10.944 19.726 1.00 46.03 200 ALA A O 1
ATOM 1625 N N . MET A 1 201 ? -1.486 -13.011 20.463 1.00 44.62 201 MET A N 1
ATOM 1626 C CA . MET A 1 201 ? -2.890 -12.756 20.814 1.00 44.62 201 MET A CA 1
ATOM 1627 C C . MET A 1 201 ? -3.087 -12.198 22.234 1.00 44.62 201 MET A C 1
ATOM 1629 O O . MET A 1 201 ? -4.225 -12.013 22.659 1.00 44.62 201 MET A O 1
ATOM 1633 N N . GLY A 1 202 ? -2.012 -11.932 22.987 1.00 40.41 202 GLY A N 1
ATOM 1634 C CA . GLY A 1 202 ? -2.104 -11.395 24.351 1.00 40.41 202 GLY A CA 1
ATOM 1635 C C . GLY A 1 202 ? -2.770 -12.340 25.359 1.00 40.41 202 GLY A C 1
ATOM 1636 O O . GLY A 1 202 ? -3.136 -11.912 26.453 1.00 40.41 202 GLY A O 1
ATOM 1637 N N . MET A 1 203 ? -2.925 -13.621 25.015 1.00 37.44 203 MET A N 1
ATOM 1638 C CA . MET A 1 203 ? -3.483 -14.626 25.911 1.00 37.44 203 MET A CA 1
ATOM 1639 C C . MET A 1 203 ? -2.362 -15.123 26.827 1.00 37.44 203 MET A C 1
ATOM 1641 O O . MET A 1 203 ? -1.452 -15.825 26.384 1.00 37.44 203 MET A O 1
ATOM 1645 N N . LYS A 1 204 ? -2.401 -14.718 28.103 1.00 35.25 204 LYS A N 1
ATOM 1646 C CA . LYS A 1 204 ? -1.535 -15.300 29.139 1.00 35.25 204 LYS A CA 1
ATOM 1647 C C . LYS A 1 204 ? -1.863 -16.792 29.292 1.00 35.25 204 LYS A C 1
ATOM 1649 O O . LYS A 1 204 ? -3.024 -17.174 29.156 1.00 35.25 204 LYS A O 1
ATOM 165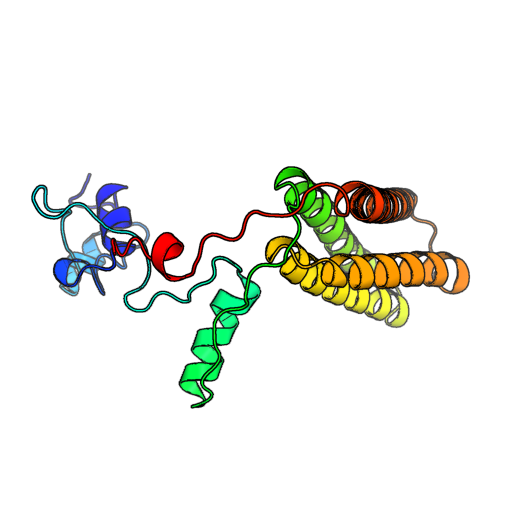4 N N . ALA A 1 205 ? -0.815 -17.589 29.506 1.00 38.06 205 ALA A N 1
ATOM 1655 C CA . ALA A 1 205 ? -0.895 -19.025 29.773 1.00 38.06 205 ALA A CA 1
ATOM 1656 C C . ALA A 1 205 ? -1.744 -19.337 31.010 1.00 38.06 205 ALA A C 1
ATOM 1658 O O . ALA A 1 205 ? -1.722 -18.509 31.952 1.00 38.06 205 ALA A O 1
#

Secondary structure (DSSP, 8-state):
-TTTB--HHHHHHHTB-STTTTT----SSBTHHHHHTT---PPPTTS---BS-SS--S---HHHHHHHHHHHHTT---PPPPPPSB---HHHHHHHHHHHHHHHHHHHHHHHH--HHHHHHHHHHHHHHHHHHHHHHTT-HHHHHHHHHHHHHHHHHHHHH-----HHHHHHHHHHHHHHHHHHHHTTT-B-----HHHHTT---

pLDDT: mean 84.02, std 12.21, range [35.25, 97.25]